Protein AF-S7UZG2-F1 (afdb_monomer_lite)

Secondary structure (DSSP, 8-state):
-B-TTS-B-----PPEEEEE-SS-EEEEEEPPTT----TT--PEETTTTTSS-TTSPP-EEEEEEEGGGSHHHHHHHHHHHHTTSTTTEETTEEEETTSPBT-EEESS-BPEEE-TTS-EEE---GGGBTTHHHHHHSSTTSHHHHTSHHHHHHHHHTT--TTS-HHHHH--TT--EEEE---HHHHHHHHIIIIIS-SSPPPPP-STT------HHHHHHHH---S-EEEE-HHHHHHHHHHHHTTSS-TT----HHHHHHHHHHHHT-EEEEETTEEEEEPGGG--EEE--TTTTTHHHHHHHHHHHHHHHHHSSS--S-EEE-SEEE-TTSSEEEESSHHHHHHHHHHTSHHHHIIIIIIITGGGG-

Organism: Toxoplasma gondii (strain ATCC 50853 / GT1) (NCBI:txid507601)

Foldseek 3Di:
DQDPVRDDADDDLDFWEWEAAQQKIKTKGFFAPPADFDPQFAWQWCCVVLLFPPVHHIGTMAIFIGRCRHPLNVLLLLLQVQCLDPVQPDQQEGEAQLFAAPDKDWSFQFQWWQDQQRHIYGDPPLVRRSNNVVLVCQACPNCLQVVDVVQQVLCVLSQQRNVDPSSVSRDRPSHTMYGYDLHLVVLLVSCCCNPAPDPRFHFGDPDSRHRGDRHNLSCQARGAHQRAYEYEYPLLVCLVVVLVVLPQADPPDWLDLVSLSRSLSQQSNWHWDNDNRGIWTQTPPRSDIDHDGSSCRSSSNSSSVSSSSSVSQVPHPHHHNTYYYDQFDQDPVRHGPDTDDCPVSVVCSQVNVPVNNCCPCPVCNPVVVD

Sequence (370 aa):
MIDEYGVKHCRNDLAGVVEVGGASAQIVFPLQEGTVLPSSVRAVNLQRERLLPERYPSADVVSVSFMQLGMASSAGLFLKELCSNDEFLQGGICSNPCLFKGFQQSCSAGEVEVRPDGSASVNEDVRKNRLKPLATYCSVHNPEISFKVTNEMQCRENSIDPTKPLAERMKIENCSIIEGTGNFDKCVSQVESILVAPKLPLPANIEAASSGFESVDQVFRFASSTAPMFITGREMLASIDTLKDHRLLRSDFSGDVEELAEAAREFCSSEVIIRTDGPVIQLPNARGEQKLNSLNFDLCKTMALTVSLLRHMAAGENQPSFIKWEKSIAGPDGKPLADLGWQVGVILHHVLFTEEWGRNAYEAGYSHNL

Radius of gyration: 22.58 Å; chains: 1; bounding box: 59×52×69 Å

InterPro domains:
  IPR000407 Nucleoside phosphatase GDA1/CD39 [PF01150] (5-353)
  IPR000407 Nucleoside phosphatase GDA1/CD39 [PTHR11782] (12-345)

pLDDT: mean 96.31, std 4.59, range [58.53, 98.88]

Structure (mmCIF, N/CA/C/O backbone):
data_AF-S7UZG2-F1
#
_entry.id   AF-S7UZG2-F1
#
loop_
_atom_site.group_PDB
_atom_site.id
_atom_site.type_symbol
_atom_site.label_atom_id
_atom_site.label_alt_id
_atom_site.label_comp_id
_atom_site.label_asym_id
_atom_site.label_entity_id
_atom_site.label_seq_id
_atom_site.pdbx_PDB_ins_code
_atom_site.Cartn_x
_atom_site.Cartn_y
_atom_site.Cartn_z
_atom_site.occupancy
_atom_site.B_iso_or_equiv
_atom_site.auth_seq_id
_atom_site.auth_comp_id
_atom_site.auth_asym_id
_atom_site.auth_atom_id
_atom_site.pdbx_PDB_model_num
ATOM 1 N N . MET A 1 1 ? 19.493 -16.672 -23.434 1.00 58.53 1 MET A N 1
ATOM 2 C CA . MET A 1 1 ? 18.798 -17.711 -24.223 1.00 58.53 1 MET A CA 1
ATOM 3 C C . MET A 1 1 ? 18.990 -17.417 -25.709 1.00 58.53 1 MET A C 1
ATOM 5 O O . MET A 1 1 ? 19.180 -16.251 -26.025 1.00 58.53 1 MET A O 1
ATOM 9 N N . ILE A 1 2 ? 19.031 -18.415 -26.596 1.00 63.78 2 ILE A N 1
ATOM 10 C CA . ILE A 1 2 ? 18.973 -18.193 -28.055 1.00 63.78 2 ILE A CA 1
ATOM 11 C C . ILE A 1 2 ? 17.527 -18.476 -28.465 1.00 63.78 2 ILE A C 1
ATOM 13 O O . ILE A 1 2 ? 17.023 -19.538 -28.108 1.00 63.78 2 ILE A O 1
ATOM 17 N N . ASP A 1 3 ? 16.856 -17.528 -29.117 1.00 70.50 3 ASP A N 1
ATOM 18 C CA . ASP A 1 3 ? 15.471 -17.713 -29.564 1.00 70.50 3 ASP A CA 1
ATOM 19 C C . ASP A 1 3 ? 15.364 -18.588 -30.826 1.00 70.50 3 ASP A C 1
ATOM 21 O O . ASP A 1 3 ? 16.362 -19.035 -31.399 1.00 70.50 3 ASP A O 1
ATOM 25 N N . GLU A 1 4 ? 14.130 -18.827 -31.273 1.00 69.56 4 GLU A N 1
ATOM 26 C CA . GLU A 1 4 ? 13.813 -19.588 -32.490 1.00 69.56 4 GLU A CA 1
ATOM 27 C C . GLU A 1 4 ? 14.392 -18.975 -33.784 1.00 69.56 4 GLU A C 1
ATOM 29 O O . GLU A 1 4 ? 14.489 -19.664 -34.799 1.00 69.56 4 GLU A O 1
ATOM 34 N N . TYR A 1 5 ? 14.841 -17.714 -33.739 1.00 80.62 5 TYR A N 1
ATOM 35 C CA . TYR A 1 5 ? 15.485 -16.993 -34.841 1.00 80.62 5 TYR A CA 1
ATOM 36 C C . TYR A 1 5 ? 17.018 -16.971 -34.730 1.00 80.62 5 TYR A C 1
ATOM 38 O O . TYR A 1 5 ? 17.691 -16.375 -35.574 1.00 80.62 5 TYR A O 1
ATOM 46 N N . GLY A 1 6 ? 17.597 -17.617 -33.713 1.00 77.25 6 GLY A N 1
ATOM 47 C CA . GLY A 1 6 ? 19.044 -17.654 -33.503 1.00 77.25 6 GLY A CA 1
ATOM 48 C C . GLY A 1 6 ? 19.619 -16.408 -32.817 1.00 77.25 6 GLY A C 1
ATOM 49 O O . GLY A 1 6 ? 20.842 -16.251 -32.779 1.00 77.25 6 GLY A O 1
ATOM 50 N N . VAL A 1 7 ? 18.782 -15.527 -32.257 1.00 81.62 7 VAL A N 1
ATOM 51 C CA . VAL A 1 7 ? 19.212 -14.302 -31.569 1.00 81.62 7 VAL A CA 1
ATOM 52 C C . VAL A 1 7 ? 19.413 -14.577 -30.083 1.00 81.62 7 VAL A C 1
ATOM 54 O O . VAL A 1 7 ? 18.542 -15.106 -29.392 1.00 81.62 7 VAL A O 1
ATOM 57 N N . LYS A 1 8 ? 20.590 -14.210 -29.562 1.00 83.50 8 LYS A N 1
ATOM 58 C CA . LYS A 1 8 ? 20.894 -14.344 -28.135 1.00 83.50 8 LYS A CA 1
ATOM 59 C C . LYS A 1 8 ? 20.274 -13.189 -27.349 1.00 83.50 8 LYS A C 1
ATOM 61 O O . LYS A 1 8 ? 20.788 -12.075 -27.377 1.00 83.50 8 LYS A O 1
ATOM 66 N N . HIS A 1 9 ? 19.245 -13.494 -26.568 1.00 81.56 9 HIS A N 1
ATOM 67 C CA . HIS A 1 9 ? 18.686 -12.589 -25.567 1.00 81.56 9 HIS A CA 1
ATOM 68 C C . HIS A 1 9 ? 19.425 -12.752 -24.239 1.00 81.56 9 HIS A C 1
ATOM 70 O O . HIS A 1 9 ? 19.522 -13.858 -23.690 1.00 81.56 9 HIS A O 1
ATOM 76 N N . CYS A 1 10 ? 19.968 -11.645 -23.735 1.00 89.69 10 CYS A N 1
ATOM 77 C CA . CYS A 1 10 ? 20.619 -11.549 -22.430 1.00 89.69 10 CYS A CA 1
ATOM 78 C C . CYS A 1 10 ? 19.742 -10.690 -21.510 1.00 89.69 10 CYS A C 1
ATOM 80 O O . CYS A 1 10 ? 19.385 -9.573 -21.883 1.00 89.69 10 CYS A O 1
ATOM 82 N N . ARG A 1 11 ? 19.424 -11.195 -20.315 1.00 91.06 11 ARG A N 1
ATOM 83 C CA . ARG A 1 11 ? 18.701 -10.481 -19.252 1.00 91.06 11 ARG A CA 1
ATOM 84 C C . ARG A 1 11 ? 19.458 -10.645 -17.933 1.00 91.06 11 ARG A C 1
ATOM 86 O O . ARG A 1 11 ? 20.223 -11.594 -17.786 1.00 91.06 11 ARG A O 1
ATOM 93 N N . ASN A 1 12 ? 19.266 -9.700 -17.019 1.00 93.81 12 ASN A N 1
ATOM 94 C CA . ASN A 1 12 ? 19.740 -9.823 -15.641 1.00 93.81 12 ASN A CA 1
ATOM 95 C C . ASN A 1 12 ? 18.699 -10.558 -14.792 1.00 93.81 12 ASN A C 1
ATOM 97 O O . ASN A 1 12 ? 17.500 -10.396 -15.025 1.00 93.81 12 ASN A O 1
ATOM 101 N N . ASP A 1 13 ? 19.158 -11.252 -13.753 1.00 95.94 13 ASP A N 1
ATOM 102 C CA . ASP A 1 13 ? 18.300 -11.827 -12.713 1.00 95.94 13 ASP A CA 1
ATOM 103 C C . ASP A 1 13 ? 17.865 -10.720 -11.740 1.00 95.94 13 ASP A C 1
ATOM 105 O O . ASP A 1 13 ? 18.433 -10.529 -10.663 1.00 95.94 13 ASP A O 1
ATOM 109 N N . LEU A 1 14 ? 16.900 -9.908 -12.174 1.00 98.25 14 LEU A N 1
ATOM 110 C CA . LEU A 1 14 ? 16.362 -8.799 -11.389 1.00 98.25 14 LEU A CA 1
ATOM 111 C C . LEU A 1 14 ? 15.364 -9.309 -10.342 1.00 98.25 14 LEU A C 1
ATOM 113 O O . LEU A 1 14 ? 14.539 -10.174 -10.625 1.00 98.25 14 LEU A O 1
ATOM 117 N N . ALA A 1 15 ? 15.405 -8.725 -9.146 1.00 98.50 15 ALA A N 1
ATOM 118 C CA . ALA A 1 15 ? 14.370 -8.918 -8.139 1.00 98.50 15 ALA A CA 1
ATOM 119 C C . ALA A 1 15 ? 13.229 -7.911 -8.332 1.00 98.50 15 ALA A C 1
ATOM 121 O O . ALA A 1 15 ? 13.448 -6.797 -8.815 1.00 98.50 15 ALA A O 1
ATOM 122 N N . GLY A 1 16 ? 12.022 -8.298 -7.935 1.00 98.62 16 GLY A N 1
ATOM 123 C CA . GLY A 1 16 ? 10.890 -7.395 -7.819 1.00 98.62 16 GLY A CA 1
ATOM 124 C C . GLY A 1 16 ? 10.808 -6.724 -6.450 1.00 98.62 16 GLY A C 1
ATOM 125 O O . GLY A 1 16 ? 11.397 -7.176 -5.465 1.00 98.62 16 GLY A O 1
ATOM 126 N N . VAL A 1 17 ? 10.050 -5.635 -6.393 1.00 98.75 17 VAL A N 1
ATOM 127 C CA . VAL A 1 17 ? 9.812 -4.838 -5.192 1.00 98.75 17 VAL A CA 1
ATOM 128 C C . VAL A 1 17 ? 8.322 -4.555 -5.023 1.00 98.75 17 VAL A C 1
ATOM 130 O O . VAL A 1 17 ? 7.618 -4.241 -5.985 1.00 98.75 17 VAL A O 1
ATOM 133 N N . VAL A 1 18 ? 7.853 -4.660 -3.782 1.00 98.75 18 VAL A N 1
ATOM 134 C CA . VAL A 1 18 ? 6.562 -4.155 -3.312 1.00 98.75 18 VAL A CA 1
ATOM 135 C C . VAL A 1 18 ? 6.854 -3.095 -2.260 1.00 98.75 18 VAL A C 1
ATOM 137 O O . VAL A 1 18 ? 7.231 -3.432 -1.141 1.00 98.75 18 VAL A O 1
ATOM 140 N N . GLU A 1 19 ? 6.692 -1.824 -2.607 1.00 98.69 19 GLU A N 1
ATOM 141 C CA . GLU A 1 19 ? 6.879 -0.709 -1.676 1.00 98.69 19 GLU A CA 1
ATOM 142 C C . GLU A 1 19 ? 5.516 -0.141 -1.294 1.00 98.69 19 GLU A C 1
ATOM 144 O O . GLU A 1 19 ? 4.796 0.365 -2.151 1.00 98.69 19 GLU A O 1
ATOM 149 N N . VAL A 1 20 ? 5.145 -0.209 -0.013 1.00 98.25 20 VAL A N 1
ATOM 150 C CA . VAL A 1 20 ? 3.916 0.436 0.474 1.00 98.25 20 VAL A CA 1
ATOM 151 C C . VAL A 1 20 ? 4.282 1.682 1.270 1.00 98.25 20 VAL A C 1
ATOM 153 O O . VAL A 1 20 ? 4.734 1.601 2.413 1.00 98.25 20 VAL A O 1
ATOM 156 N N . GLY A 1 21 ? 4.107 2.842 0.638 1.00 96.50 21 GLY A N 1
ATOM 157 C CA . GLY A 1 21 ? 4.388 4.148 1.221 1.00 96.50 21 GLY A CA 1
ATOM 158 C C . GLY A 1 21 ? 3.160 4.814 1.844 1.00 96.50 21 GLY A C 1
ATOM 159 O O . GLY A 1 21 ? 2.073 4.247 1.948 1.00 96.50 21 GLY A O 1
ATOM 160 N N . GLY A 1 22 ? 3.318 6.080 2.241 1.00 94.31 22 GLY A N 1
ATOM 161 C CA . GLY A 1 22 ? 2.233 6.856 2.851 1.00 94.31 22 GLY A CA 1
ATOM 162 C C . GLY A 1 22 ? 1.075 7.165 1.893 1.00 94.31 22 GLY A C 1
ATOM 163 O O . GLY A 1 22 ? -0.087 7.077 2.284 1.00 94.31 22 GLY A O 1
ATOM 164 N N . ALA A 1 23 ? 1.385 7.517 0.642 1.00 94.25 23 ALA A N 1
ATOM 165 C CA . ALA A 1 23 ? 0.402 8.002 -0.332 1.00 94.25 23 ALA A CA 1
ATOM 166 C C . ALA A 1 23 ? -0.068 6.938 -1.336 1.00 94.25 23 ALA A C 1
ATOM 168 O O . ALA A 1 23 ? -1.201 7.010 -1.804 1.00 94.25 23 ALA A O 1
ATOM 169 N N . SER A 1 24 ? 0.780 5.963 -1.659 1.00 97.19 24 SER A N 1
ATOM 170 C CA . SER A 1 24 ? 0.502 4.897 -2.624 1.00 97.19 24 SER A CA 1
ATOM 171 C C . SER A 1 24 ? 1.327 3.645 -2.319 1.00 97.19 24 SER A C 1
ATOM 173 O O . SER A 1 24 ? 2.234 3.685 -1.484 1.00 97.19 24 SER A O 1
ATOM 175 N N . ALA A 1 25 ? 0.992 2.544 -2.991 1.00 98.38 25 ALA A N 1
ATOM 176 C CA . ALA A 1 25 ? 1.818 1.344 -3.060 1.00 98.38 25 ALA A CA 1
ATOM 177 C C . ALA A 1 25 ? 2.322 1.125 -4.489 1.00 98.38 25 ALA A C 1
ATOM 179 O O . ALA A 1 25 ? 1.572 1.341 -5.444 1.00 98.38 25 ALA A O 1
ATOM 180 N N . GLN A 1 26 ? 3.563 0.678 -4.637 1.00 98.56 26 GLN A N 1
ATOM 181 C CA . GLN A 1 26 ? 4.211 0.355 -5.900 1.00 98.56 26 GLN A CA 1
ATOM 182 C C . GLN A 1 26 ? 4.523 -1.135 -5.942 1.00 98.56 26 GLN A C 1
ATOM 184 O O . GLN A 1 26 ? 5.019 -1.696 -4.967 1.00 98.56 26 GLN A O 1
ATOM 189 N N . ILE A 1 27 ? 4.267 -1.765 -7.086 1.00 98.69 27 ILE A N 1
ATOM 190 C CA . ILE A 1 27 ? 4.677 -3.144 -7.357 1.00 98.69 27 ILE A CA 1
ATOM 191 C C . ILE A 1 27 ? 5.410 -3.130 -8.694 1.00 98.69 27 ILE A C 1
ATOM 193 O O . ILE A 1 27 ? 4.821 -2.790 -9.724 1.00 98.69 27 ILE A O 1
ATOM 197 N N . VAL A 1 28 ? 6.703 -3.451 -8.665 1.00 98.81 28 VAL A N 1
ATOM 198 C CA . VAL A 1 28 ? 7.556 -3.468 -9.857 1.00 98.81 28 VAL A CA 1
ATOM 199 C C . VAL A 1 28 ? 8.373 -4.747 -9.879 1.00 98.81 28 VAL A C 1
ATOM 201 O O . VAL A 1 28 ? 9.133 -5.002 -8.951 1.00 98.81 28 VAL A O 1
ATOM 204 N N . PHE A 1 29 ? 8.245 -5.554 -10.926 1.00 98.75 29 PHE A N 1
ATOM 205 C CA . PHE A 1 29 ? 8.990 -6.809 -11.063 1.00 98.75 29 PHE A CA 1
ATOM 206 C C . PHE A 1 29 ? 9.212 -7.157 -12.542 1.00 98.75 29 PHE A C 1
ATOM 208 O O . PHE A 1 29 ? 8.454 -6.693 -13.401 1.00 98.75 29 PHE A O 1
ATOM 215 N N . PRO A 1 30 ? 10.259 -7.931 -12.884 1.00 98.56 30 PRO A N 1
ATOM 216 C CA . PRO A 1 30 ? 10.528 -8.288 -14.273 1.00 98.56 30 PRO A CA 1
ATOM 217 C C . PRO A 1 30 ? 9.417 -9.172 -14.844 1.00 98.56 30 PRO A C 1
ATOM 219 O O . PRO A 1 30 ? 8.934 -10.099 -14.185 1.00 98.56 30 PRO A O 1
ATOM 222 N N . LEU A 1 31 ? 9.036 -8.888 -16.091 1.00 98.19 31 LEU A N 1
ATOM 223 C CA . LEU A 1 31 ? 8.073 -9.696 -16.827 1.00 98.19 31 LEU A CA 1
ATOM 224 C C . LEU A 1 31 ? 8.591 -11.134 -16.948 1.00 98.19 31 LEU A C 1
ATOM 226 O O . LEU A 1 31 ? 9.739 -11.356 -17.341 1.00 98.19 31 LEU A O 1
ATOM 230 N N . GLN A 1 32 ? 7.728 -12.094 -16.633 1.00 97.50 32 GLN A N 1
ATOM 231 C CA . GLN A 1 32 ? 8.029 -13.512 -16.765 1.00 97.50 32 GLN A CA 1
ATOM 232 C C . GLN A 1 32 ? 8.321 -13.880 -18.229 1.00 97.50 32 GLN A C 1
ATOM 234 O O . GLN A 1 32 ? 7.665 -13.416 -19.165 1.00 97.50 32 GLN A O 1
ATOM 239 N N . GLU A 1 33 ? 9.340 -14.714 -18.439 1.00 92.19 33 GLU A N 1
ATOM 240 C CA . GLU A 1 33 ? 9.747 -15.130 -19.779 1.00 92.19 33 GLU A CA 1
ATOM 241 C C . GLU A 1 33 ? 8.638 -15.937 -20.470 1.00 92.19 33 GLU A C 1
ATOM 243 O O . GLU A 1 33 ? 8.048 -16.838 -19.877 1.00 92.19 33 GLU A O 1
ATOM 248 N N . GLY A 1 34 ? 8.346 -15.601 -21.730 1.00 90.44 34 GLY A N 1
ATOM 249 C CA . GLY A 1 34 ? 7.292 -16.249 -22.517 1.00 90.44 34 GLY A CA 1
ATOM 250 C C . GLY A 1 34 ? 5.862 -15.804 -22.186 1.00 90.44 34 GLY A C 1
ATOM 251 O O . GLY A 1 34 ? 4.930 -16.246 -22.857 1.00 90.44 34 GLY A O 1
ATOM 252 N N . THR A 1 35 ? 5.658 -14.915 -21.208 1.00 95.19 35 THR A N 1
ATOM 253 C CA . THR A 1 35 ? 4.320 -14.427 -20.851 1.00 95.19 35 THR A CA 1
ATOM 254 C C . THR A 1 35 ? 3.755 -13.487 -21.911 1.00 95.19 35 THR A C 1
ATOM 256 O O . THR A 1 35 ? 4.373 -12.491 -22.292 1.00 95.19 35 THR A O 1
ATOM 259 N N . VAL A 1 36 ? 2.524 -13.772 -22.338 1.00 95.94 36 VAL A N 1
ATOM 260 C CA . VAL A 1 36 ? 1.734 -12.901 -23.211 1.00 95.94 36 VAL A CA 1
ATOM 261 C C . VAL A 1 36 ? 0.746 -12.121 -22.354 1.00 95.94 36 VAL A C 1
ATOM 263 O O . VAL A 1 36 ? -0.195 -12.685 -21.801 1.00 95.94 36 VAL A O 1
ATOM 266 N N . LEU A 1 37 ? 0.965 -10.814 -22.243 1.00 97.44 37 LEU A N 1
ATOM 267 C CA . LEU A 1 37 ? 0.093 -9.929 -21.478 1.00 97.44 37 LEU A CA 1
ATOM 268 C C . LEU A 1 37 ? -1.244 -9.672 -22.203 1.00 97.44 37 LEU A C 1
ATOM 270 O O . LEU A 1 37 ? -1.274 -9.632 -23.438 1.00 97.44 37 LEU A O 1
ATOM 274 N N . PRO A 1 38 ? -2.343 -9.424 -21.463 1.00 97.25 38 PRO A N 1
ATOM 275 C CA . PRO A 1 38 ? -3.575 -8.902 -22.046 1.00 97.25 38 PRO A CA 1
ATOM 276 C C . PRO A 1 38 ? -3.324 -7.609 -22.831 1.00 97.25 38 PRO A C 1
ATOM 278 O O . PRO A 1 38 ? -2.534 -6.767 -22.417 1.00 97.25 38 PRO A O 1
ATOM 281 N N . SER A 1 39 ? -4.052 -7.394 -23.929 1.00 95.44 39 SER A N 1
ATOM 282 C CA . SER A 1 39 ? -3.832 -6.240 -24.819 1.00 95.44 39 SER A CA 1
ATOM 283 C C . SER A 1 39 ? -4.100 -4.872 -24.179 1.00 95.44 39 SER A C 1
ATOM 285 O O . SER A 1 39 ? -3.716 -3.849 -24.740 1.00 95.44 39 SER A O 1
ATOM 287 N N . SER A 1 40 ? -4.811 -4.835 -23.050 1.00 93.75 40 SER A N 1
ATOM 288 C CA . SER A 1 40 ? -5.114 -3.615 -22.296 1.00 93.75 40 SER A CA 1
ATOM 289 C C . SER A 1 40 ? -3.991 -3.182 -21.351 1.00 93.75 40 SER A C 1
ATOM 291 O O . SER A 1 40 ? -4.050 -2.070 -20.832 1.00 93.75 40 SER A O 1
ATOM 293 N N . VAL A 1 41 ? -2.989 -4.036 -21.125 1.00 96.81 41 VAL A N 1
ATOM 294 C CA . VAL A 1 41 ? -1.822 -3.749 -20.285 1.00 96.81 41 VAL A CA 1
ATOM 295 C C . VAL A 1 41 ? -0.540 -3.923 -21.095 1.00 96.81 41 VAL A C 1
ATOM 297 O O . VAL A 1 41 ? -0.531 -4.529 -22.166 1.00 96.81 41 VAL A O 1
ATOM 300 N N . ARG A 1 42 ? 0.567 -3.367 -20.606 1.00 97.19 42 ARG A N 1
ATOM 301 C CA . ARG A 1 42 ? 1.862 -3.455 -21.295 1.00 97.19 4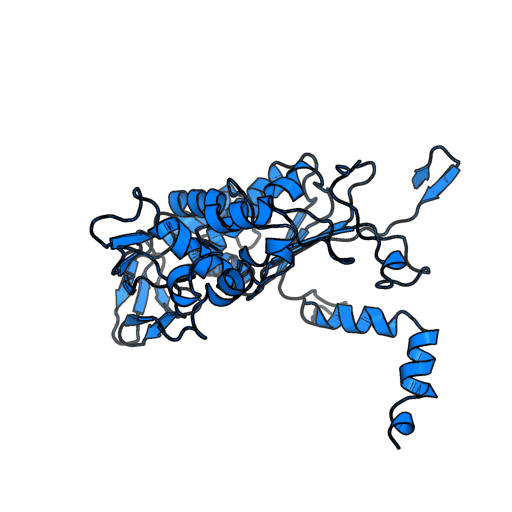2 ARG A CA 1
ATOM 302 C C . ARG A 1 42 ? 3.013 -3.606 -20.321 1.00 97.19 42 ARG A C 1
ATOM 304 O O . ARG A 1 42 ? 2.949 -3.102 -19.207 1.00 97.19 42 ARG A O 1
ATOM 311 N N . ALA A 1 43 ? 4.101 -4.204 -20.790 1.00 97.75 43 ALA A N 1
ATOM 312 C CA . ALA A 1 43 ? 5.374 -4.118 -20.097 1.00 97.75 43 ALA A CA 1
ATOM 313 C C . ALA A 1 43 ? 6.016 -2.741 -20.317 1.00 97.75 43 ALA A C 1
ATOM 315 O O . ALA A 1 43 ? 6.018 -2.179 -21.425 1.00 97.75 43 ALA A O 1
ATOM 316 N N . VAL A 1 44 ? 6.593 -2.207 -19.249 1.00 98.25 44 VAL A N 1
ATOM 317 C CA . VAL A 1 44 ? 7.406 -0.995 -19.285 1.00 98.25 44 VAL A CA 1
ATOM 318 C C . VAL A 1 44 ? 8.844 -1.423 -19.551 1.00 98.25 44 VAL A C 1
ATOM 320 O O . VAL A 1 44 ? 9.408 -2.207 -18.795 1.00 98.25 44 VAL A O 1
ATOM 323 N N . ASN A 1 45 ? 9.433 -0.942 -20.644 1.00 98.31 45 ASN A N 1
ATOM 324 C CA . ASN A 1 45 ? 10.819 -1.247 -20.983 1.00 98.31 45 ASN A CA 1
ATOM 325 C C . ASN A 1 45 ? 11.719 -0.111 -20.486 1.00 98.31 45 ASN A C 1
ATOM 327 O O . ASN A 1 45 ? 11.568 1.027 -20.932 1.00 98.31 45 ASN A O 1
ATOM 331 N N . LEU A 1 46 ? 12.644 -0.408 -19.572 1.00 98.12 46 LEU A N 1
ATOM 332 C CA . LEU A 1 46 ? 13.434 0.627 -18.895 1.00 98.12 46 LEU A CA 1
ATOM 333 C C . LEU A 1 46 ? 14.374 1.385 -19.845 1.00 98.12 46 LEU A C 1
ATOM 335 O O . LEU A 1 46 ? 14.648 2.558 -19.602 1.00 98.12 46 LEU A O 1
ATOM 339 N N . GLN A 1 47 ? 14.842 0.763 -20.928 1.00 97.94 47 GLN A N 1
ATOM 340 C CA . GLN A 1 47 ? 15.645 1.427 -21.958 1.00 97.94 47 GLN A CA 1
ATOM 341 C C . GLN A 1 47 ? 14.801 2.398 -22.788 1.00 97.94 47 GLN A C 1
ATOM 343 O O . GLN A 1 47 ? 15.157 3.568 -22.938 1.00 97.94 47 GLN A O 1
ATOM 348 N N . ARG A 1 48 ? 13.634 1.942 -23.258 1.00 97.69 48 ARG A N 1
ATOM 349 C CA . ARG A 1 48 ? 12.696 2.753 -24.047 1.00 97.69 48 ARG A CA 1
ATOM 350 C C . ARG A 1 48 ? 12.212 3.982 -23.285 1.00 97.69 48 ARG A C 1
ATOM 352 O O . ARG A 1 48 ? 12.138 5.059 -23.867 1.00 97.69 48 ARG A O 1
ATOM 359 N N . GLU A 1 49 ? 11.927 3.834 -21.993 1.00 97.38 49 GLU A N 1
ATOM 360 C CA . GLU A 1 49 ? 11.535 4.955 -21.128 1.00 97.38 49 GLU A CA 1
ATOM 361 C C . GLU A 1 49 ? 12.743 5.771 -20.612 1.00 97.38 49 GLU A C 1
ATOM 363 O O . GLU A 1 49 ? 12.585 6.642 -19.760 1.00 97.38 49 GLU A O 1
ATOM 368 N N . ARG A 1 50 ? 13.959 5.504 -21.120 1.00 97.50 50 ARG A N 1
ATOM 369 C CA . ARG A 1 50 ? 15.229 6.164 -20.763 1.00 97.50 50 ARG A CA 1
ATOM 370 C C . ARG A 1 50 ? 15.610 6.093 -19.281 1.00 97.50 50 ARG A C 1
ATOM 372 O O . ARG A 1 50 ? 16.401 6.902 -18.821 1.00 97.50 50 ARG A O 1
ATOM 379 N N . LEU A 1 51 ? 15.133 5.090 -18.549 1.00 97.50 51 LEU A N 1
ATOM 380 C CA . LEU A 1 51 ? 15.495 4.844 -17.148 1.00 97.50 51 LEU A CA 1
ATOM 381 C C . LEU A 1 51 ? 16.827 4.092 -17.005 1.00 97.50 51 LEU A C 1
ATOM 383 O O . LEU A 1 51 ? 17.558 4.307 -16.038 1.00 97.50 51 LEU A O 1
ATOM 387 N N . LEU A 1 52 ? 17.164 3.237 -17.976 1.00 98.00 52 LEU A N 1
ATOM 388 C CA . LEU A 1 52 ? 18.450 2.541 -18.071 1.00 98.00 52 LEU A CA 1
ATOM 389 C C . LEU A 1 52 ? 19.078 2.741 -19.459 1.00 98.00 52 LEU A C 1
ATOM 391 O O . LEU A 1 52 ? 18.359 2.758 -20.453 1.00 98.00 52 LEU A O 1
ATOM 395 N N . PRO A 1 53 ? 20.411 2.869 -19.572 1.00 97.12 53 PRO A N 1
ATOM 396 C CA . PRO A 1 53 ? 21.063 3.011 -20.870 1.00 97.12 53 PRO A CA 1
ATOM 397 C C . PRO A 1 53 ? 21.208 1.663 -21.596 1.00 97.12 53 PRO A C 1
ATOM 399 O O . PRO A 1 53 ? 21.368 0.621 -20.963 1.00 97.12 53 PRO A O 1
ATOM 402 N N . GLU A 1 54 ? 21.283 1.705 -22.930 1.00 96.50 54 GLU A N 1
ATOM 403 C CA . GLU A 1 54 ? 21.331 0.538 -23.842 1.00 96.50 54 GLU A CA 1
ATOM 404 C C . GLU A 1 54 ? 22.460 -0.471 -23.573 1.00 96.50 54 GLU A C 1
ATOM 406 O O . GLU A 1 54 ? 22.389 -1.627 -23.977 1.00 96.50 54 GLU A O 1
ATOM 411 N N . ARG A 1 55 ? 23.527 -0.059 -22.878 1.00 96.38 55 ARG A N 1
ATOM 412 C CA . ARG A 1 55 ? 24.615 -0.976 -22.496 1.00 96.38 55 ARG A CA 1
ATOM 413 C C . ARG A 1 55 ? 24.203 -1.995 -21.425 1.00 96.38 55 ARG A C 1
ATOM 415 O O . ARG A 1 55 ? 24.925 -2.966 -21.216 1.00 96.38 55 ARG A O 1
ATOM 422 N N . TYR A 1 56 ? 23.106 -1.749 -20.706 1.00 97.00 56 TYR A N 1
ATOM 423 C CA . TYR A 1 56 ? 22.541 -2.703 -19.754 1.00 97.00 56 TYR A CA 1
ATOM 424 C C . TYR A 1 56 ? 21.587 -3.662 -20.476 1.00 97.00 56 TYR A C 1
ATOM 426 O O . TYR A 1 56 ? 20.864 -3.221 -21.371 1.00 97.00 56 TYR A O 1
ATOM 434 N N . PRO A 1 57 ? 21.525 -4.945 -20.067 1.00 97.25 57 PRO A N 1
ATOM 435 C CA . PRO A 1 57 ? 20.550 -5.901 -20.589 1.00 97.25 57 PRO A CA 1
ATOM 436 C C . PRO A 1 57 ? 19.111 -5.371 -20.545 1.00 97.25 57 PRO A C 1
ATOM 438 O O . PRO A 1 57 ? 18.737 -4.679 -19.594 1.00 97.25 57 PRO A O 1
ATOM 441 N N . SER A 1 58 ? 18.304 -5.721 -21.553 1.00 96.88 58 SER A N 1
ATOM 442 C CA . SER A 1 58 ? 16.911 -5.263 -21.655 1.00 96.88 58 SER A CA 1
ATOM 443 C C . SER A 1 58 ? 16.104 -5.642 -20.413 1.00 96.88 58 SER A C 1
ATOM 445 O O . SER A 1 58 ? 16.097 -6.807 -19.994 1.00 96.88 58 SER A O 1
ATOM 447 N N . ALA A 1 59 ? 15.407 -4.660 -19.843 1.00 97.81 59 ALA A N 1
ATOM 448 C CA . ALA A 1 59 ? 14.581 -4.831 -18.658 1.00 97.81 59 ALA A CA 1
ATOM 449 C C . ALA A 1 59 ? 13.131 -4.459 -18.981 1.00 97.81 59 ALA A C 1
ATOM 451 O O . ALA A 1 59 ? 12.768 -3.284 -19.014 1.00 97.81 59 ALA A O 1
ATOM 452 N N . ASP A 1 60 ? 12.313 -5.484 -19.215 1.00 98.25 60 ASP A N 1
ATOM 453 C CA . ASP A 1 60 ? 10.865 -5.359 -19.353 1.00 98.25 60 ASP A CA 1
ATOM 454 C C . ASP A 1 60 ? 10.234 -5.680 -18.002 1.00 98.25 60 ASP A C 1
ATOM 456 O O . ASP A 1 60 ? 10.453 -6.765 -17.458 1.00 98.25 60 ASP A O 1
ATOM 460 N N . VAL A 1 61 ? 9.479 -4.737 -17.447 1.00 98.56 61 VAL A N 1
ATOM 461 C CA . VAL A 1 61 ? 8.895 -4.861 -16.110 1.00 98.56 61 VAL A CA 1
ATOM 462 C C . VAL A 1 61 ? 7.386 -4.668 -16.142 1.00 98.56 61 VAL A C 1
ATOM 464 O O . VAL A 1 61 ? 6.851 -3.887 -16.935 1.00 98.56 61 VAL A O 1
ATOM 467 N N . VAL A 1 62 ? 6.706 -5.360 -15.236 1.00 98.69 62 VAL A N 1
ATOM 468 C CA . VAL A 1 62 ? 5.392 -4.945 -14.754 1.00 98.69 62 VAL A CA 1
ATOM 469 C C . VAL A 1 62 ? 5.637 -3.845 -13.731 1.00 98.69 62 VAL A C 1
ATOM 471 O O . VAL A 1 62 ? 6.475 -4.003 -12.850 1.00 98.69 62 VAL A O 1
ATOM 474 N N . SER A 1 63 ? 4.946 -2.722 -13.876 1.00 98.62 63 SER A N 1
ATOM 475 C CA . SER A 1 63 ? 5.079 -1.530 -13.038 1.00 98.62 63 SER A CA 1
ATOM 476 C C . SER A 1 63 ? 3.702 -0.938 -12.788 1.00 98.62 63 SER A C 1
ATOM 478 O O . SER A 1 63 ? 3.012 -0.536 -13.730 1.00 98.62 63 SER A O 1
ATOM 480 N N . VAL A 1 64 ? 3.285 -0.912 -11.526 1.00 98.38 64 VAL A N 1
ATOM 481 C CA . VAL A 1 64 ? 1.980 -0.390 -11.110 1.00 98.38 64 VAL A CA 1
ATOM 482 C C . VAL A 1 64 ? 2.126 0.479 -9.868 1.00 98.38 64 VAL A C 1
ATOM 484 O O . VAL A 1 64 ? 2.977 0.224 -9.015 1.00 98.38 64 VAL A O 1
ATOM 487 N N . SER A 1 65 ? 1.272 1.498 -9.754 1.00 98.31 65 SER A N 1
ATOM 488 C CA . SER A 1 65 ? 1.147 2.305 -8.543 1.00 98.31 65 SER A CA 1
ATOM 489 C C . SER A 1 65 ? -0.321 2.516 -8.187 1.00 98.31 65 SER A C 1
ATOM 491 O O . SER A 1 65 ? -1.092 3.056 -8.978 1.00 98.31 65 SER A O 1
ATOM 493 N N . PHE A 1 66 ? -0.694 2.095 -6.982 1.00 97.94 66 PHE A N 1
ATOM 494 C CA . PHE A 1 66 ? -2.058 2.142 -6.469 1.00 97.94 66 PHE A CA 1
ATOM 495 C C . PHE A 1 66 ? -2.147 3.159 -5.333 1.00 97.94 66 PHE A C 1
ATOM 497 O O . PHE A 1 66 ? -1.668 2.917 -4.221 1.00 97.94 66 PHE A O 1
ATOM 504 N N . MET A 1 67 ? -2.765 4.314 -5.597 1.00 96.62 67 MET A N 1
ATOM 505 C CA . MET A 1 67 ? -2.949 5.358 -4.581 1.00 96.62 67 MET A CA 1
ATOM 506 C C . MET A 1 67 ? -3.797 4.860 -3.406 1.00 96.62 67 MET A C 1
ATOM 508 O O . MET A 1 67 ? -3.519 5.194 -2.260 1.00 96.62 67 MET A O 1
ATOM 512 N N . GLN A 1 68 ? -4.788 4.008 -3.663 1.00 95.62 68 GLN A N 1
ATOM 513 C CA . GLN A 1 68 ? -5.680 3.461 -2.643 1.00 95.62 68 GLN A CA 1
ATOM 514 C C . GLN A 1 68 ? -5.013 2.501 -1.657 1.00 95.62 68 GLN A C 1
ATOM 516 O O . GLN A 1 68 ? -5.590 2.231 -0.610 1.00 95.62 68 GLN A O 1
ATOM 521 N N . LEU A 1 69 ? -3.811 2.003 -1.960 1.00 98.06 69 LEU A N 1
ATOM 522 C CA . LEU A 1 69 ? -3.077 1.077 -1.093 1.00 98.06 69 LEU A CA 1
ATOM 523 C C . LEU A 1 69 ? -2.027 1.764 -0.209 1.00 98.06 69 LEU A C 1
ATOM 525 O O . LEU A 1 69 ? -1.484 1.122 0.685 1.00 98.06 69 LEU A O 1
ATOM 529 N N . GLY A 1 70 ? -1.765 3.061 -0.404 1.00 97.25 70 GLY A N 1
ATOM 530 C CA . GLY A 1 70 ? -0.896 3.821 0.499 1.00 97.25 70 GLY A CA 1
ATOM 531 C C . GLY A 1 70 ? -1.459 3.879 1.920 1.00 97.25 70 GLY A C 1
ATOM 532 O O . GLY A 1 70 ? -2.675 3.827 2.109 1.00 97.25 70 GLY A O 1
ATOM 533 N N . MET A 1 71 ? -0.607 4.010 2.936 1.00 97.38 71 MET A N 1
ATOM 534 C CA . MET A 1 71 ? -1.026 3.932 4.345 1.00 97.38 71 MET A CA 1
ATOM 535 C C . MET A 1 71 ? -2.140 4.927 4.702 1.00 97.38 71 MET A C 1
ATOM 537 O O . MET A 1 71 ? -3.131 4.535 5.318 1.00 97.38 71 MET A O 1
ATOM 541 N N . ALA A 1 72 ? -2.040 6.183 4.253 1.00 96.31 72 ALA A N 1
ATOM 542 C CA . ALA A 1 72 ? -3.061 7.196 4.513 1.00 96.31 72 ALA A CA 1
ATOM 543 C C . ALA A 1 72 ? -4.344 6.937 3.705 1.00 96.31 72 ALA A C 1
ATOM 545 O O . ALA A 1 72 ? -5.423 6.801 4.282 1.00 96.31 72 ALA A O 1
ATOM 546 N N . SER A 1 73 ? -4.224 6.829 2.379 1.00 97.00 73 SER A N 1
ATOM 547 C CA . SER A 1 73 ? -5.363 6.648 1.469 1.00 97.00 73 SER A CA 1
ATOM 548 C C . SER A 1 73 ? -6.145 5.365 1.762 1.00 97.00 73 SER A C 1
ATOM 550 O O . SER A 1 73 ? -7.374 5.402 1.798 1.00 97.00 73 SER A O 1
ATOM 552 N N . SER A 1 74 ? -5.448 4.255 2.034 1.00 98.25 74 SER A N 1
ATOM 553 C CA . SER A 1 74 ? -6.074 2.974 2.382 1.00 98.25 74 SER A CA 1
ATOM 554 C C . SER A 1 74 ? -6.838 3.057 3.693 1.00 98.25 74 SER A C 1
ATOM 556 O O . SER A 1 74 ? -7.941 2.535 3.776 1.00 98.25 74 SER A O 1
ATOM 558 N N . ALA A 1 75 ? -6.303 3.740 4.711 1.00 98.50 75 ALA A N 1
ATOM 559 C CA . ALA A 1 75 ? -7.007 3.910 5.975 1.00 98.50 75 ALA A CA 1
ATOM 560 C C . ALA A 1 75 ? -8.277 4.761 5.807 1.00 98.50 75 ALA A C 1
ATOM 562 O O . ALA A 1 75 ? -9.318 4.426 6.365 1.00 98.50 75 ALA A O 1
ATOM 563 N N . GLY A 1 76 ? -8.218 5.826 4.999 1.00 98.50 76 GLY A N 1
ATOM 564 C CA . GLY A 1 76 ? -9.395 6.631 4.674 1.00 98.50 76 GLY A CA 1
ATOM 565 C C . GLY A 1 76 ? -10.463 5.839 3.914 1.00 98.50 76 GLY A C 1
ATOM 566 O O . GLY A 1 76 ? -11.622 5.827 4.329 1.00 98.50 76 GLY A O 1
ATOM 567 N N . LEU A 1 77 ? -10.073 5.170 2.822 1.00 98.75 77 LEU A N 1
ATOM 568 C CA . LEU A 1 77 ? -10.987 4.394 1.977 1.00 98.75 77 LEU A CA 1
ATOM 569 C C . LEU A 1 77 ? -11.601 3.217 2.737 1.00 98.75 77 LEU A C 1
ATOM 571 O O . LEU A 1 77 ? -12.808 3.009 2.666 1.00 98.75 77 LEU A O 1
ATOM 575 N N . PHE A 1 78 ? -10.792 2.512 3.528 1.00 98.88 78 PHE A N 1
ATOM 576 C CA . PHE A 1 78 ? -11.251 1.403 4.356 1.00 98.88 78 PHE A CA 1
ATOM 577 C C . PHE A 1 78 ? -12.350 1.831 5.330 1.00 98.88 78 PHE A C 1
ATOM 579 O O . PHE A 1 78 ? -13.385 1.180 5.396 1.00 98.88 78 PHE A O 1
ATOM 586 N N . LEU A 1 79 ? -12.169 2.949 6.047 1.00 98.75 79 LEU A N 1
ATOM 587 C CA . LEU A 1 79 ? -13.204 3.462 6.952 1.00 98.75 79 LEU A CA 1
ATOM 588 C C . LEU A 1 79 ? -14.471 3.882 6.201 1.00 98.75 79 LEU A C 1
ATOM 590 O O . LEU A 1 79 ? -15.571 3.629 6.683 1.00 98.75 79 LEU A O 1
ATOM 594 N N . LYS A 1 80 ? -14.325 4.512 5.031 1.00 98.69 80 LYS A N 1
ATOM 595 C CA . LYS A 1 80 ? -15.461 4.966 4.225 1.00 98.69 80 LYS A CA 1
ATOM 596 C C . LYS A 1 80 ? -16.341 3.806 3.768 1.00 98.69 80 LYS A C 1
ATOM 598 O O . LYS A 1 80 ? -17.556 3.889 3.914 1.00 98.69 80 LYS A O 1
ATOM 603 N N . GLU A 1 81 ? -15.726 2.760 3.231 1.00 98.62 81 GLU A N 1
ATOM 604 C CA . GLU A 1 81 ? -16.407 1.568 2.723 1.00 98.62 81 GLU A CA 1
ATOM 605 C C . GLU A 1 81 ? -16.968 0.714 3.863 1.00 98.62 81 GLU A C 1
ATOM 607 O O . GLU A 1 81 ? -18.167 0.439 3.906 1.00 98.62 81 GLU A O 1
ATOM 612 N N . LEU A 1 82 ? -16.130 0.377 4.849 1.00 98.75 82 LEU A N 1
ATOM 613 C CA . LEU A 1 82 ? -16.525 -0.474 5.969 1.00 98.75 82 LEU A CA 1
ATOM 614 C C . LEU A 1 82 ? -17.693 0.131 6.753 1.00 98.75 82 LEU A C 1
ATOM 616 O O . LEU A 1 82 ? -18.679 -0.547 7.024 1.00 98.75 82 LEU A O 1
ATOM 620 N N . CYS A 1 83 ? -17.601 1.417 7.097 1.00 98.56 83 CYS A N 1
ATOM 621 C CA . CYS A 1 83 ? -18.626 2.094 7.886 1.00 98.56 83 CYS A CA 1
ATOM 622 C C . CYS A 1 83 ? -19.824 2.567 7.053 1.00 98.56 83 CYS A C 1
ATOM 624 O O . CYS A 1 83 ? -20.672 3.271 7.588 1.00 98.56 83 CYS A O 1
ATOM 626 N N . SER A 1 84 ? -19.903 2.198 5.771 1.00 97.38 84 SER A N 1
ATOM 627 C CA . SER A 1 84 ? -21.115 2.340 4.950 1.00 97.38 84 SER A CA 1
ATOM 628 C C . SER A 1 84 ? -21.818 0.995 4.715 1.00 97.38 84 SER A C 1
ATOM 630 O O . SER A 1 84 ? -22.843 0.957 4.038 1.00 97.38 84 SER A O 1
ATOM 632 N N . ASN A 1 85 ? -21.283 -0.103 5.261 1.00 97.69 85 ASN A N 1
ATOM 633 C CA . ASN A 1 85 ? -21.849 -1.444 5.164 1.00 97.69 85 ASN A CA 1
ATOM 634 C C . ASN A 1 85 ? -22.672 -1.779 6.421 1.00 97.69 85 ASN A C 1
ATOM 636 O O . ASN A 1 85 ? -22.156 -1.727 7.539 1.00 97.69 85 ASN A O 1
ATOM 640 N N . ASP A 1 86 ? -23.932 -2.178 6.226 1.00 97.25 86 ASP A N 1
ATOM 641 C CA . ASP A 1 86 ? -24.892 -2.514 7.290 1.00 97.25 86 ASP A CA 1
ATOM 642 C C . ASP A 1 86 ? -24.423 -3.655 8.217 1.00 97.25 86 ASP A C 1
ATOM 644 O O . ASP A 1 86 ? -24.854 -3.735 9.369 1.00 97.25 86 ASP A O 1
ATOM 648 N N . GLU A 1 87 ? -23.528 -4.540 7.753 1.00 98.12 87 GLU A N 1
ATOM 649 C CA . GLU A 1 87 ? -22.921 -5.571 8.611 1.00 98.12 87 GLU A CA 1
ATOM 650 C C . GLU A 1 87 ? -22.128 -4.940 9.766 1.00 98.12 87 GLU A C 1
ATOM 652 O O . GLU A 1 87 ? -22.155 -5.454 10.886 1.00 98.12 87 GLU A O 1
ATOM 657 N N . PHE A 1 88 ? -21.451 -3.819 9.501 1.00 98.56 88 PHE A N 1
ATOM 658 C CA . PHE A 1 88 ? -20.526 -3.182 10.437 1.00 98.56 88 PHE A CA 1
ATOM 659 C C . PHE A 1 88 ? -21.071 -1.886 11.039 1.00 98.56 88 PHE A C 1
ATOM 661 O O . PHE A 1 88 ? -20.639 -1.524 12.130 1.00 98.56 88 PHE A O 1
ATOM 668 N N . LEU A 1 89 ? -22.002 -1.190 10.376 1.00 98.44 89 LEU A N 1
ATOM 669 C CA . LEU A 1 89 ? -22.630 0.029 10.888 1.00 98.44 89 LEU A CA 1
ATOM 670 C C . LEU A 1 89 ? -24.017 -0.269 11.472 1.00 98.44 89 LEU A C 1
ATOM 672 O O . LEU A 1 89 ? -24.978 -0.498 10.742 1.00 98.44 89 LEU A O 1
ATOM 676 N N . GLN A 1 90 ? -24.149 -0.175 12.797 1.00 97.75 90 GLN A N 1
ATOM 677 C CA . GLN A 1 90 ? -25.428 -0.360 13.490 1.00 97.75 90 GLN A CA 1
ATOM 678 C C . GLN A 1 90 ? -25.645 0.746 14.525 1.00 97.75 90 GLN A C 1
ATOM 680 O O . GLN A 1 90 ? -24.803 0.993 15.384 1.00 97.75 90 GLN A O 1
ATOM 685 N N . GLY A 1 91 ? -26.782 1.446 14.443 1.00 96.25 91 GLY A N 1
ATOM 686 C CA . GLY A 1 91 ? -27.159 2.463 15.434 1.00 96.25 91 GLY A CA 1
ATOM 687 C C . GLY A 1 91 ? -26.167 3.627 15.582 1.00 96.25 91 GLY A C 1
ATOM 688 O O . GLY A 1 91 ? -26.055 4.190 16.666 1.00 96.25 91 GLY A O 1
ATOM 689 N N . GLY A 1 92 ? -25.432 3.979 14.521 1.00 97.62 92 GLY A N 1
ATOM 690 C CA . GLY A 1 92 ? -24.402 5.024 14.562 1.00 97.62 92 GLY A CA 1
ATOM 691 C C . GLY A 1 92 ? -23.026 4.560 15.047 1.00 97.62 92 GLY A C 1
ATOM 692 O O . GLY A 1 92 ? -22.127 5.394 15.178 1.00 97.62 92 GLY A O 1
ATOM 693 N N . ILE A 1 93 ? -22.844 3.261 15.291 1.00 98.69 93 ILE A N 1
ATOM 694 C CA . ILE A 1 93 ? -21.583 2.653 15.721 1.00 98.69 93 ILE A CA 1
ATOM 695 C C . ILE A 1 93 ? -21.050 1.782 14.586 1.00 98.69 93 ILE A C 1
ATOM 697 O O . ILE A 1 93 ? -21.731 0.860 14.142 1.00 98.69 93 ILE A O 1
ATOM 701 N N . CYS A 1 94 ? -19.839 2.079 14.117 1.00 98.81 94 CYS A N 1
ATOM 702 C CA . CYS A 1 94 ? -19.123 1.252 13.153 1.00 98.81 94 CYS A CA 1
ATOM 703 C C . CYS A 1 94 ? -18.175 0.289 13.882 1.00 98.81 94 CYS A C 1
ATOM 705 O O . CYS A 1 94 ? -17.191 0.716 14.489 1.00 98.81 94 CYS A O 1
ATOM 707 N N . SER A 1 95 ? -18.450 -1.011 13.817 1.00 98.81 95 SER A N 1
ATOM 708 C CA . SER A 1 95 ? -17.624 -2.066 14.408 1.00 98.81 95 SER A CA 1
ATOM 709 C C . SER A 1 95 ? -16.458 -2.432 13.486 1.00 98.81 95 SER A C 1
ATOM 711 O O . SER A 1 95 ? -16.597 -3.236 12.568 1.00 98.81 95 SER A O 1
ATOM 713 N N . ASN A 1 96 ? -15.280 -1.857 13.728 1.00 98.88 96 ASN A N 1
ATOM 714 C CA . ASN A 1 96 ? -14.098 -2.063 12.899 1.00 98.88 96 ASN A CA 1
ATOM 715 C C . ASN A 1 96 ? -13.297 -3.315 13.322 1.00 98.88 96 ASN A C 1
ATOM 717 O O . ASN A 1 96 ? -12.764 -3.355 14.435 1.00 98.88 96 ASN A O 1
ATOM 721 N N . PRO A 1 97 ? -13.153 -4.338 12.456 1.00 98.81 97 PRO A N 1
ATOM 722 C CA . PRO A 1 97 ? -12.410 -5.558 12.776 1.00 98.81 97 PRO A CA 1
ATOM 723 C C . PRO A 1 97 ? -10.890 -5.385 12.807 1.00 98.81 97 PRO A C 1
ATOM 725 O O . PRO A 1 97 ? -10.202 -6.194 13.424 1.00 98.81 97 PRO A O 1
ATOM 728 N N . CYS A 1 98 ? -10.362 -4.338 12.175 1.00 98.81 98 CYS A N 1
ATOM 729 C CA . CYS A 1 98 ? -8.929 -4.064 12.097 1.00 98.81 98 CYS A CA 1
ATOM 730 C C . CYS A 1 98 ? -8.398 -3.186 13.241 1.00 98.81 98 CYS A C 1
ATOM 732 O O . CYS A 1 98 ? -7.196 -2.945 13.297 1.00 98.81 98 CYS A O 1
ATOM 734 N N . LEU A 1 99 ? -9.262 -2.682 14.126 1.00 98.81 99 LEU A N 1
ATOM 735 C CA . LEU A 1 99 ? -8.859 -1.937 15.322 1.00 98.81 99 LEU A CA 1
ATOM 736 C C . LEU A 1 99 ? -8.958 -2.842 16.555 1.00 98.81 99 LEU A C 1
ATOM 738 O O . LEU A 1 99 ? -9.847 -3.693 16.636 1.00 98.81 99 LEU A O 1
ATOM 742 N N . PHE A 1 100 ? -8.056 -2.644 17.517 1.00 98.81 100 PHE A N 1
ATOM 743 C CA . PHE A 1 100 ? -8.019 -3.416 18.762 1.00 98.81 100 PHE A CA 1
ATOM 744 C C . PHE A 1 100 ? -9.290 -3.241 19.598 1.00 98.81 100 PHE A C 1
ATOM 746 O O . PHE A 1 100 ? -9.903 -2.171 19.610 1.00 98.81 100 PHE A O 1
ATOM 753 N N . LYS A 1 101 ? -9.646 -4.270 20.372 1.00 98.69 101 LYS A N 1
ATOM 754 C CA . LYS A 1 101 ? -10.749 -4.187 21.338 1.00 98.69 101 LYS A CA 1
ATOM 755 C C . LYS A 1 101 ? -10.494 -3.076 22.357 1.00 98.69 101 LYS A C 1
ATOM 757 O O . LYS A 1 101 ? -9.374 -2.916 22.838 1.00 98.69 101 LYS A O 1
ATOM 762 N N . GLY A 1 102 ? -11.537 -2.322 22.694 1.00 97.69 102 GLY A N 1
ATOM 763 C CA . GLY A 1 102 ? -11.449 -1.194 23.629 1.00 97.69 102 GLY A CA 1
ATOM 764 C C . GLY A 1 102 ? -10.893 0.099 23.021 1.00 97.69 102 GLY A C 1
ATOM 765 O O . GLY A 1 102 ? -10.908 1.129 23.690 1.00 97.69 102 GLY A O 1
ATOM 766 N N . PHE A 1 103 ? -10.445 0.087 21.759 1.00 98.62 103 PHE A N 1
ATOM 767 C CA . PHE A 1 103 ? -10.126 1.313 21.029 1.00 98.62 103 PHE A CA 1
ATOM 768 C C . PHE A 1 103 ? -11.398 1.945 20.454 1.00 98.62 103 PHE A C 1
ATOM 770 O O . PHE A 1 103 ? -12.211 1.261 19.829 1.00 98.62 103 PHE A O 1
ATOM 777 N N . GLN A 1 104 ? -11.540 3.260 20.611 1.00 98.31 104 GLN A N 1
ATOM 778 C CA . GLN A 1 104 ? -12.674 4.028 20.103 1.00 98.31 104 GLN A CA 1
ATOM 779 C C . GLN A 1 104 ? -12.192 5.363 19.532 1.00 98.31 104 GLN A C 1
ATOM 781 O O . GLN A 1 104 ? -11.299 5.997 20.095 1.00 98.31 104 GLN A O 1
ATOM 786 N N . GLN A 1 105 ? -12.805 5.811 18.436 1.00 98.44 105 GLN A N 1
ATOM 787 C CA . GLN A 1 105 ? -12.564 7.130 17.847 1.00 98.44 105 GLN A CA 1
ATOM 788 C C . GLN A 1 105 ? -13.847 7.731 17.248 1.00 98.44 105 GLN A C 1
ATOM 790 O O . GLN A 1 105 ? -14.816 7.017 16.981 1.00 98.44 105 GLN A O 1
ATOM 795 N N . SER A 1 106 ? -13.838 9.042 16.986 1.00 98.50 106 SER A N 1
ATOM 796 C CA . SER A 1 106 ? -14.884 9.707 16.191 1.00 98.50 106 SER A CA 1
ATOM 797 C C . SER A 1 106 ? -14.979 9.096 14.786 1.00 98.50 106 SER A C 1
ATOM 799 O O . SER A 1 106 ? -13.956 8.715 14.198 1.00 98.50 106 SER A O 1
ATOM 801 N N . CYS A 1 107 ? -16.195 9.005 14.239 1.00 98.50 107 CYS A N 1
ATOM 802 C CA . CYS A 1 107 ? -16.436 8.408 12.927 1.00 98.50 107 CYS A CA 1
ATOM 803 C C . CYS A 1 107 ? -16.156 9.371 11.767 1.00 98.50 107 CYS A C 1
ATOM 805 O O . CYS A 1 107 ? -17.057 9.873 11.095 1.00 98.50 107 CYS A O 1
ATOM 807 N N . SER A 1 108 ? -14.871 9.608 11.514 1.00 98.12 108 SER A N 1
ATOM 808 C CA . SER A 1 108 ? -14.392 10.312 10.328 1.00 98.12 108 SER A CA 1
ATOM 809 C C . SER A 1 108 ? -13.052 9.739 9.855 1.00 98.12 108 SER A C 1
ATOM 811 O O . SER A 1 108 ? -12.353 9.020 10.572 1.00 98.12 108 SER A O 1
ATOM 813 N N . ALA A 1 109 ? -12.676 10.061 8.617 1.00 98.38 109 ALA A N 1
ATOM 814 C CA . ALA A 1 109 ? -11.382 9.688 8.047 1.00 98.38 109 ALA A CA 1
ATOM 815 C C . ALA A 1 109 ? -10.258 10.694 8.384 1.00 98.38 109 ALA A C 1
ATOM 817 O O . ALA A 1 109 ? -9.200 10.668 7.750 1.00 98.38 109 ALA A O 1
ATOM 818 N N . GLY A 1 110 ? -10.455 11.574 9.372 1.00 98.25 110 GLY A N 1
ATOM 819 C CA . GLY A 1 110 ? -9.420 12.482 9.871 1.00 98.25 110 GLY A CA 1
ATOM 820 C C . GLY A 1 110 ? -8.153 11.761 10.342 1.00 98.25 110 GLY A C 1
ATOM 821 O O . GLY A 1 110 ? -8.180 10.568 10.666 1.00 98.25 110 GLY A O 1
ATOM 822 N N . GLU A 1 111 ? -7.028 12.476 10.356 1.00 98.06 111 GLU A N 1
ATOM 823 C CA . GLU A 1 111 ? -5.797 12.050 11.032 1.00 98.06 111 GLU A CA 1
ATOM 824 C C . GLU A 1 111 ? -6.091 11.786 12.517 1.00 98.06 111 GLU A C 1
ATOM 826 O O . GLU A 1 111 ? -6.746 12.594 13.180 1.00 98.06 111 GLU A O 1
ATOM 831 N N . VAL A 1 112 ? -5.610 10.649 13.024 1.00 98.25 112 VAL A N 1
ATOM 832 C CA . VAL A 1 112 ? -5.831 10.206 14.404 1.00 98.25 112 VAL A CA 1
ATOM 833 C C . VAL A 1 112 ? -4.587 10.496 15.236 1.00 98.25 112 VAL A C 1
ATOM 835 O O . VAL A 1 112 ? -3.474 10.135 14.858 1.00 98.25 112 VAL A O 1
ATOM 838 N N . GLU A 1 113 ? -4.785 11.121 16.390 1.00 98.31 113 GLU A N 1
ATOM 839 C CA . GLU A 1 113 ? -3.773 11.308 17.422 1.00 98.31 113 GLU A CA 1
ATOM 840 C C . GLU A 1 113 ? -4.173 10.511 18.667 1.00 98.31 113 GLU A C 1
ATOM 842 O O . GLU A 1 113 ? -5.169 10.829 19.321 1.00 98.31 113 GLU A O 1
ATOM 847 N N . VAL A 1 114 ? -3.394 9.481 19.008 1.00 97.81 114 VAL A N 1
ATOM 848 C CA . VAL A 1 114 ? -3.544 8.762 20.280 1.00 97.81 114 VAL A CA 1
ATOM 849 C C . VAL A 1 114 ? -2.859 9.575 21.370 1.00 97.81 114 VAL A C 1
ATOM 851 O O . VAL A 1 114 ? -1.633 9.714 21.382 1.00 97.81 114 VAL A O 1
ATOM 854 N N . ARG A 1 115 ? -3.653 10.133 22.279 1.00 96.12 115 ARG A N 1
ATOM 855 C CA . ARG A 1 115 ? -3.171 11.027 23.329 1.00 96.12 115 ARG A CA 1
ATOM 856 C C . ARG A 1 115 ? -2.671 10.255 24.555 1.00 96.12 115 ARG A C 1
ATOM 858 O O . ARG A 1 115 ? -3.107 9.128 24.801 1.00 96.12 115 ARG A O 1
ATOM 865 N N . PRO A 1 116 ? -1.795 10.864 25.378 1.00 94.44 116 PRO A N 1
ATOM 866 C CA . PRO A 1 116 ? -1.305 10.242 26.612 1.00 94.44 116 PRO A CA 1
ATOM 867 C C . PRO A 1 116 ? -2.398 9.899 27.633 1.00 94.44 116 PRO A C 1
ATOM 869 O O . PRO A 1 116 ? -2.181 9.041 28.478 1.00 94.44 116 PRO A O 1
ATOM 872 N N . ASP A 1 117 ? -3.563 10.548 27.565 1.00 92.69 117 ASP A N 1
ATOM 873 C CA . ASP A 1 117 ? -4.722 10.245 28.416 1.00 92.69 117 ASP A CA 1
ATOM 874 C C . ASP A 1 117 ? -5.516 9.006 27.955 1.00 92.69 117 ASP A C 1
ATOM 876 O O . ASP A 1 117 ? -6.477 8.610 28.609 1.00 92.69 117 ASP A O 1
ATOM 880 N N . GLY A 1 118 ? -5.112 8.385 26.841 1.00 90.44 118 GLY A N 1
ATOM 881 C CA . GLY A 1 118 ? -5.762 7.219 26.251 1.00 90.44 118 GLY A CA 1
ATOM 882 C C . GLY A 1 118 ? -6.827 7.544 25.207 1.00 90.44 118 GLY A C 1
ATOM 883 O O . GLY A 1 118 ? -7.283 6.632 24.520 1.00 90.44 118 GLY A O 1
ATOM 884 N N . SER A 1 119 ? -7.209 8.814 25.045 1.00 94.81 119 SER A N 1
ATOM 885 C CA . SER A 1 119 ? -8.210 9.213 24.054 1.00 94.81 119 SER A CA 1
ATOM 886 C C . SER A 1 119 ? -7.633 9.253 22.633 1.00 94.81 119 SER A C 1
ATOM 888 O O . SER A 1 119 ? -6.479 9.632 22.418 1.00 94.81 119 SER A O 1
ATOM 890 N N . ALA A 1 120 ? -8.447 8.888 21.639 1.00 97.75 120 ALA A N 1
ATOM 891 C CA . ALA A 1 120 ? -8.119 9.064 20.227 1.00 97.75 120 ALA A CA 1
ATOM 892 C C . ALA A 1 120 ? -8.782 10.343 19.696 1.00 97.75 120 ALA A C 1
ATOM 894 O O . ALA A 1 120 ? -9.998 10.406 19.501 1.00 97.75 120 ALA A O 1
ATOM 895 N N . SER A 1 121 ? -7.978 11.377 19.459 1.00 97.94 121 SER A N 1
ATOM 896 C CA . SER A 1 121 ? -8.439 12.626 18.855 1.00 97.94 121 SER A CA 1
ATOM 897 C C . SER A 1 121 ? -8.413 12.507 17.337 1.00 97.94 121 SER A C 1
ATOM 899 O O . SER A 1 121 ? -7.370 12.208 16.764 1.00 97.94 121 SER A O 1
ATOM 901 N N . VAL A 1 122 ? -9.533 12.797 16.677 1.00 98.50 122 VAL A N 1
ATOM 902 C CA . VAL A 1 122 ? -9.627 12.789 15.211 1.00 98.50 122 VAL A CA 1
ATOM 903 C C . VAL A 1 122 ? -9.680 14.224 14.700 1.00 98.50 122 VAL A C 1
ATOM 905 O O . VAL A 1 122 ? -10.459 15.038 15.195 1.00 98.50 122 VAL A O 1
ATOM 908 N N . ASN A 1 123 ? -8.810 14.564 13.749 1.00 97.88 123 ASN A N 1
ATOM 909 C CA . ASN A 1 123 ? -8.753 15.908 13.189 1.00 97.88 123 ASN A CA 1
ATOM 910 C C . ASN A 1 123 ? -9.799 16.093 12.079 1.00 97.88 123 ASN A C 1
ATOM 912 O O . ASN A 1 123 ? -9.710 15.471 11.023 1.00 97.88 123 ASN A O 1
ATOM 916 N N . GLU A 1 124 ? -10.754 16.992 12.310 1.00 97.00 124 GLU A N 1
ATOM 917 C CA . GLU A 1 124 ? -11.867 17.269 11.392 1.00 97.00 124 GLU A CA 1
ATOM 918 C C . GLU A 1 124 ? -11.535 18.312 10.302 1.00 97.00 124 GLU A C 1
ATOM 920 O O . GLU A 1 124 ? -12.375 18.607 9.448 1.00 97.00 124 GLU A O 1
ATOM 925 N N . ASP A 1 125 ? -10.320 18.884 10.281 1.00 97.50 125 ASP A N 1
ATOM 926 C CA . ASP A 1 125 ? -9.889 19.743 9.171 1.00 97.50 125 ASP A CA 1
ATOM 927 C C . ASP A 1 125 ? -9.851 18.924 7.872 1.00 97.50 125 ASP A C 1
ATOM 929 O O . ASP A 1 125 ? -9.187 17.891 7.774 1.00 97.50 125 ASP A O 1
ATOM 933 N N . VAL A 1 126 ? -10.509 19.433 6.829 1.00 96.12 126 VAL A N 1
ATOM 934 C CA . VAL A 1 126 ? -10.496 18.866 5.474 1.00 96.12 126 VAL A CA 1
ATOM 935 C C . VAL A 1 126 ? -9.078 18.538 5.002 1.00 96.12 126 VAL A C 1
ATOM 937 O O . VAL A 1 126 ? -8.873 17.498 4.379 1.00 96.12 126 VAL A O 1
ATOM 940 N N . ARG A 1 127 ? -8.082 19.386 5.298 1.00 96.25 127 ARG A N 1
ATOM 941 C CA . ARG A 1 127 ? -6.675 19.162 4.906 1.00 96.25 127 ARG A CA 1
ATOM 942 C C . ARG A 1 127 ? -6.046 17.954 5.589 1.00 96.25 127 ARG A C 1
ATOM 944 O O . ARG A 1 127 ? -5.075 17.418 5.065 1.00 96.25 127 ARG A O 1
ATOM 951 N N . LYS A 1 128 ? -6.580 17.575 6.746 1.00 97.56 128 LYS A N 1
ATOM 952 C CA . LYS A 1 128 ? -6.133 16.472 7.594 1.00 97.56 128 LYS A CA 1
ATOM 953 C C . LYS A 1 128 ? -6.998 15.227 7.434 1.00 97.56 128 LYS A C 1
ATOM 955 O O . LYS A 1 128 ? -6.809 14.250 8.149 1.00 97.56 128 LYS A O 1
ATOM 960 N N . ASN A 1 129 ? -7.922 15.232 6.476 1.00 98.12 129 ASN A N 1
ATOM 961 C CA . ASN A 1 129 ? -8.721 14.070 6.142 1.00 98.12 129 ASN A CA 1
ATOM 962 C C . ASN A 1 129 ? -7.957 13.144 5.183 1.00 98.12 129 ASN A C 1
ATOM 964 O O . ASN A 1 129 ? -7.568 13.544 4.083 1.00 98.12 129 ASN A O 1
ATOM 968 N N . ARG A 1 130 ? -7.782 11.882 5.582 1.00 98.31 130 ARG A N 1
ATOM 969 C CA . ARG A 1 130 ? -7.047 10.859 4.823 1.00 98.31 130 ARG A CA 1
ATOM 970 C C . ARG A 1 130 ? -7.717 10.485 3.496 1.00 98.31 130 ARG A C 1
ATOM 972 O O . ARG A 1 130 ? -7.033 10.023 2.589 1.00 98.31 130 ARG A O 1
ATOM 979 N N . LEU A 1 131 ? -9.021 10.740 3.338 1.00 98.12 131 LEU A N 1
ATOM 980 C CA . LEU A 1 131 ? -9.736 10.578 2.065 1.00 98.12 131 LEU A CA 1
ATOM 981 C C . LEU A 1 131 ? -9.497 11.724 1.084 1.00 98.12 131 LEU A C 1
ATOM 983 O O . LEU A 1 131 ? -9.851 11.589 -0.086 1.00 98.12 131 LEU A O 1
ATOM 987 N N . LYS A 1 132 ? -8.920 12.854 1.514 1.00 98.25 132 LYS A N 1
ATOM 988 C CA . LYS A 1 132 ? -8.799 14.042 0.663 1.00 98.25 132 LYS A CA 1
ATOM 989 C C . LYS A 1 132 ? -8.120 13.758 -0.686 1.00 98.25 132 LYS A C 1
ATOM 991 O O . LYS A 1 132 ? -8.640 14.271 -1.680 1.00 98.25 132 LYS A O 1
ATOM 996 N N . PRO A 1 133 ? -7.019 12.983 -0.788 1.00 97.75 133 PRO A N 1
ATOM 997 C CA . PRO A 1 133 ? -6.408 12.675 -2.083 1.00 97.75 133 PRO A CA 1
ATOM 998 C C . PRO A 1 133 ? -7.374 11.945 -3.025 1.00 97.75 133 PRO A C 1
ATOM 1000 O O . PRO A 1 133 ? -7.630 12.425 -4.128 1.00 97.75 133 PRO A O 1
ATOM 1003 N N . LEU A 1 134 ? -8.003 10.863 -2.554 1.00 97.81 134 LEU A N 1
ATOM 1004 C CA . LEU A 1 134 ? -8.970 10.082 -3.334 1.00 97.81 134 LEU A CA 1
ATOM 1005 C C . LEU A 1 134 ? -10.221 10.898 -3.685 1.00 97.81 134 LEU A C 1
ATOM 1007 O O . LEU A 1 134 ? -10.656 10.887 -4.828 1.00 97.81 134 LEU A O 1
ATOM 1011 N N . ALA A 1 135 ? -10.758 11.685 -2.751 1.00 97.94 135 ALA A N 1
ATOM 1012 C CA . ALA A 1 135 ? -11.911 12.556 -2.988 1.00 97.94 135 ALA A CA 1
ATOM 1013 C C . ALA A 1 135 ? -11.599 13.762 -3.892 1.00 97.94 135 ALA A C 1
ATOM 1015 O O . ALA A 1 135 ? -12.517 14.374 -4.443 1.00 97.94 135 ALA A O 1
ATOM 1016 N N . THR A 1 136 ? -10.324 14.136 -4.033 1.00 97.69 136 THR A N 1
ATOM 1017 C CA . THR A 1 136 ? -9.878 15.135 -5.016 1.00 97.69 136 THR A CA 1
ATOM 1018 C C . THR A 1 136 ? -9.765 14.495 -6.399 1.00 97.69 136 THR A C 1
ATOM 1020 O O . THR A 1 136 ? -10.244 15.082 -7.367 1.00 97.69 136 THR A O 1
ATOM 1023 N N . TYR A 1 137 ? -9.196 13.287 -6.473 1.00 97.25 137 TYR A N 1
ATOM 1024 C CA . TYR A 1 137 ? -9.084 12.496 -7.699 1.00 97.25 137 TYR A CA 1
ATOM 1025 C C . TYR A 1 137 ? -10.458 12.126 -8.281 1.00 97.25 137 TYR A C 1
ATOM 1027 O O . TYR A 1 137 ? -10.726 12.410 -9.447 1.00 97.25 137 TYR A O 1
ATOM 1035 N N . CYS A 1 138 ? -11.353 11.576 -7.457 1.00 97.19 138 CYS A N 1
ATOM 1036 C CA . CYS A 1 138 ? -12.736 11.237 -7.792 1.00 97.19 138 CYS A CA 1
ATOM 1037 C C . CYS A 1 138 ? -13.627 12.487 -7.788 1.00 97.19 138 CYS A C 1
ATOM 1039 O O . CYS A 1 138 ? -14.441 12.714 -6.893 1.00 97.19 138 CYS A O 1
ATOM 1041 N N . SER A 1 139 ? -13.439 13.328 -8.798 1.00 96.69 139 SER A N 1
ATOM 1042 C CA . SER A 1 139 ? -14.199 14.553 -9.032 1.00 96.69 139 SER A CA 1
ATOM 1043 C C . SER A 1 139 ? -14.575 14.622 -10.506 1.00 96.69 139 SER A C 1
ATOM 1045 O O . SER A 1 139 ? -13.728 14.363 -11.356 1.0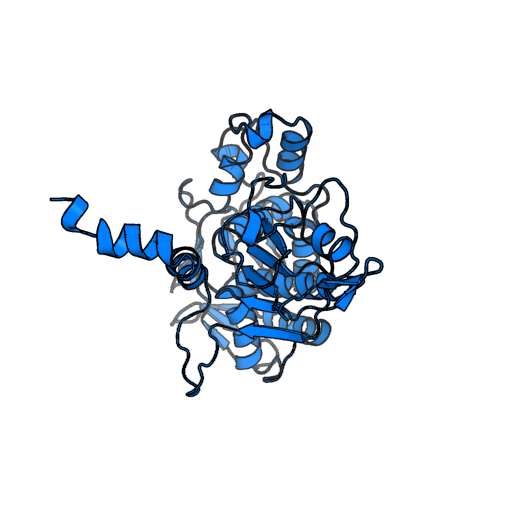0 96.69 139 SER A O 1
ATOM 1047 N N . VAL A 1 140 ? -15.797 15.054 -10.831 1.00 92.69 140 VAL A N 1
ATOM 1048 C CA . VAL A 1 140 ? -16.205 15.292 -12.234 1.00 92.69 140 VAL A CA 1
ATOM 1049 C C . VAL A 1 140 ? -15.347 16.356 -12.936 1.00 92.69 140 VAL A C 1
ATOM 1051 O O . VAL A 1 140 ? -15.336 16.448 -14.160 1.00 92.69 140 VAL A O 1
ATOM 1054 N N . HIS A 1 141 ? -14.598 17.152 -12.167 1.00 95.06 141 HIS A N 1
ATOM 1055 C CA . HIS A 1 141 ? -13.635 18.123 -12.686 1.00 95.06 141 HIS A CA 1
ATOM 1056 C C . HIS A 1 141 ? -12.253 17.528 -12.996 1.00 95.06 141 HIS A C 1
ATOM 1058 O O . HIS A 1 141 ? -11.453 18.205 -13.638 1.00 95.06 141 HIS A O 1
ATOM 1064 N N . ASN A 1 142 ? -11.951 16.301 -12.555 1.00 96.06 142 ASN A N 1
ATOM 1065 C CA . ASN A 1 142 ? -10.730 15.612 -12.962 1.00 96.06 142 ASN A CA 1
ATOM 1066 C C . ASN A 1 142 ? -10.944 15.021 -14.372 1.00 96.06 142 ASN A C 1
ATOM 1068 O O . ASN A 1 142 ? -11.836 14.181 -14.529 1.00 96.06 142 ASN A O 1
ATOM 1072 N N . PRO A 1 143 ? -10.158 15.416 -15.394 1.00 94.75 143 PRO A N 1
ATOM 1073 C CA . PRO A 1 143 ? -10.267 14.840 -16.734 1.00 94.75 143 PRO A CA 1
ATOM 1074 C C . PRO A 1 143 ? -10.064 13.320 -16.748 1.00 94.75 143 PRO A C 1
ATOM 1076 O O . PRO A 1 143 ? -10.696 12.632 -17.542 1.00 94.75 143 PRO A O 1
ATOM 1079 N N . GLU A 1 144 ? -9.261 12.767 -15.838 1.00 94.19 144 GLU A N 1
ATOM 1080 C CA . GLU A 1 144 ? -9.088 11.313 -15.736 1.00 94.19 144 GLU A CA 1
ATOM 1081 C C . GLU A 1 144 ? -10.398 10.603 -15.381 1.00 94.19 144 GLU A C 1
ATOM 1083 O O . GLU A 1 144 ? -10.588 9.460 -15.778 1.00 94.19 144 GLU A O 1
ATOM 1088 N N . ILE A 1 145 ? -11.326 11.275 -14.691 1.00 95.50 145 ILE A N 1
ATOM 1089 C CA . ILE A 1 145 ? -12.664 10.748 -14.403 1.00 95.50 145 ILE A CA 1
ATOM 1090 C C . ILE A 1 145 ? -13.637 11.076 -15.535 1.00 95.50 145 ILE A C 1
ATOM 1092 O O . ILE A 1 145 ? -14.334 10.190 -16.017 1.00 95.50 145 ILE A O 1
ATOM 1096 N N . SER A 1 146 ? -13.693 12.329 -15.988 1.00 91.69 146 SER A N 1
ATOM 1097 C CA . SER A 1 146 ? -14.741 12.768 -16.922 1.00 91.69 146 SER A CA 1
ATOM 1098 C C . SER A 1 146 ? -14.573 12.259 -18.356 1.00 91.69 146 SER A C 1
ATOM 1100 O O . SER A 1 146 ? -15.562 12.154 -19.079 1.00 91.69 146 SER A O 1
ATOM 1102 N N . PHE A 1 147 ? -13.358 11.898 -18.781 1.00 92.12 147 PHE A N 1
ATOM 1103 C CA . PHE A 1 147 ? -13.117 11.394 -20.140 1.00 92.12 147 PHE A CA 1
ATOM 1104 C C . PHE A 1 147 ? -13.593 9.950 -20.353 1.00 92.12 147 PHE A C 1
ATOM 1106 O O . PHE A 1 147 ? -13.783 9.533 -21.498 1.00 92.12 147 PHE A O 1
ATOM 1113 N N . LYS A 1 148 ? -13.793 9.175 -19.280 1.00 92.19 148 LYS A N 1
ATOM 1114 C CA . LYS A 1 148 ? -14.245 7.781 -19.344 1.00 92.19 148 LYS A CA 1
ATOM 1115 C C . LYS A 1 148 ? -15.503 7.600 -18.505 1.00 92.19 148 LYS A C 1
ATOM 1117 O O . LYS A 1 148 ? -15.462 7.684 -17.285 1.00 92.19 148 LYS A O 1
ATOM 1122 N N . VAL A 1 149 ? -16.611 7.254 -19.160 1.00 89.56 149 VAL A N 1
ATOM 1123 C CA . VAL A 1 149 ? -17.929 7.076 -18.516 1.00 89.56 149 VAL A CA 1
ATOM 1124 C C . VAL A 1 149 ? -17.885 6.081 -17.346 1.00 89.56 149 VAL A C 1
ATOM 1126 O O . VAL A 1 149 ? -18.561 6.271 -16.339 1.00 89.56 149 VAL A O 1
ATOM 1129 N N . THR A 1 150 ? -17.067 5.033 -17.445 1.00 94.44 150 THR A N 1
ATOM 1130 C CA . THR A 1 150 ? -16.918 4.019 -16.390 1.00 94.44 150 THR A CA 1
ATOM 1131 C C . THR A 1 150 ? -16.222 4.547 -15.139 1.00 94.44 150 THR A C 1
ATOM 1133 O O . THR A 1 150 ? -16.522 4.074 -14.046 1.00 94.44 150 THR A O 1
ATOM 1136 N N . ASN A 1 151 ? -15.351 5.550 -15.263 1.00 96.06 151 ASN A N 1
ATOM 1137 C CA . ASN A 1 151 ? -14.517 6.017 -14.157 1.00 96.06 151 ASN A CA 1
ATOM 1138 C C . ASN A 1 151 ? -15.347 6.706 -13.066 1.00 96.06 151 ASN A C 1
ATOM 1140 O O . ASN A 1 151 ? -15.063 6.552 -11.879 1.00 96.06 151 ASN A O 1
ATOM 1144 N N . GLU A 1 152 ? -16.415 7.414 -13.447 1.00 95.94 152 GLU A N 1
ATOM 1145 C CA . GLU A 1 152 ? -17.365 7.981 -12.483 1.00 95.94 152 GLU A CA 1
ATOM 1146 C C . GLU A 1 152 ? -18.065 6.876 -11.675 1.00 95.94 152 GLU A C 1
ATOM 1148 O O . GLU A 1 152 ? -18.161 6.961 -10.448 1.00 95.94 152 GLU A O 1
ATOM 1153 N N . MET A 1 153 ? -18.509 5.810 -12.354 1.00 96.50 153 MET A N 1
ATOM 1154 C CA . MET A 1 153 ? -19.131 4.650 -11.711 1.00 96.50 153 MET A CA 1
ATOM 1155 C C . MET A 1 153 ? -18.150 3.940 -10.772 1.00 96.50 153 MET A C 1
ATOM 1157 O O . MET A 1 153 ? -18.531 3.622 -9.651 1.00 96.50 153 MET A O 1
ATOM 1161 N N . GLN A 1 154 ? -16.894 3.749 -11.189 1.00 97.00 154 GLN A N 1
ATOM 1162 C CA . GLN A 1 154 ? -15.843 3.149 -10.360 1.00 97.00 154 GLN A CA 1
ATOM 1163 C C . GLN A 1 154 ? -15.629 3.938 -9.063 1.00 97.00 154 GLN A C 1
ATOM 1165 O O . GLN A 1 154 ? -15.638 3.352 -7.985 1.00 97.00 154 GLN A O 1
ATOM 1170 N N . CYS A 1 155 ? -15.518 5.267 -9.133 1.00 97.50 155 CYS A N 1
ATOM 1171 C CA . CYS A 1 155 ? -15.420 6.107 -7.936 1.00 97.50 155 CYS A CA 1
ATOM 1172 C C . CYS A 1 155 ? -16.649 5.979 -7.019 1.00 97.50 155 CYS A C 1
ATOM 1174 O O . CYS A 1 155 ? -16.500 5.835 -5.805 1.00 97.50 155 CYS A O 1
ATOM 1176 N N . ARG A 1 156 ? -17.863 5.985 -7.589 1.00 97.06 156 ARG A N 1
ATOM 1177 C CA . ARG A 1 156 ? -19.111 5.864 -6.820 1.00 97.06 156 ARG A CA 1
ATOM 1178 C C . ARG A 1 156 ? -19.255 4.506 -6.126 1.00 97.06 156 ARG A C 1
ATOM 1180 O O . ARG A 1 156 ? -19.747 4.467 -5.005 1.00 97.06 156 ARG A O 1
ATOM 1187 N N . GLU A 1 157 ? -18.812 3.428 -6.765 1.00 97.38 157 GLU A N 1
ATOM 1188 C CA . GLU A 1 157 ? -18.827 2.069 -6.198 1.00 97.38 157 GLU A CA 1
ATOM 1189 C C . GLU A 1 157 ? -17.710 1.845 -5.168 1.00 97.38 157 GLU A C 1
ATOM 1191 O O . GLU A 1 157 ? -17.785 0.885 -4.416 1.00 97.38 157 GLU A O 1
ATOM 1196 N N . ASN A 1 158 ? -16.729 2.754 -5.096 1.00 97.62 158 ASN A N 1
ATOM 1197 C CA . ASN A 1 158 ? -15.774 2.888 -3.987 1.00 97.62 158 ASN A CA 1
ATOM 1198 C C . ASN A 1 158 ? -16.217 3.989 -2.994 1.00 97.62 158 ASN A C 1
ATOM 1200 O O . ASN A 1 158 ? -15.388 4.668 -2.383 1.00 97.62 158 ASN A O 1
ATOM 1204 N N . SER A 1 159 ? -17.531 4.226 -2.887 1.00 97.88 159 SER A N 1
ATOM 1205 C CA . SER A 1 159 ? -18.183 5.162 -1.955 1.00 97.88 159 SER A CA 1
ATOM 1206 C C . SER A 1 159 ? -17.750 6.629 -2.057 1.00 97.88 159 SER A C 1
ATOM 1208 O O . SER A 1 159 ? -18.080 7.441 -1.186 1.00 97.88 159 SER A O 1
ATOM 1210 N N . ILE A 1 160 ? -17.061 7.027 -3.128 1.00 98.00 160 ILE A N 1
ATOM 1211 C CA . ILE A 1 160 ? -16.624 8.406 -3.365 1.00 98.00 160 ILE A CA 1
ATOM 1212 C C . ILE A 1 160 ? -17.356 8.940 -4.595 1.00 98.00 160 ILE A C 1
ATOM 1214 O O . ILE A 1 160 ? -16.847 8.920 -5.710 1.00 98.00 160 ILE A O 1
ATOM 1218 N N . ASP A 1 161 ? -18.574 9.434 -4.385 1.00 97.69 161 ASP A N 1
ATOM 1219 C CA . ASP A 1 161 ? -19.423 9.975 -5.450 1.00 97.69 161 ASP A CA 1
ATOM 1220 C C . ASP A 1 161 ? -18.852 11.290 -6.026 1.00 97.69 161 ASP A C 1
ATOM 1222 O O . ASP A 1 161 ? -18.905 12.318 -5.340 1.00 97.69 161 ASP A O 1
ATOM 1226 N N . PRO A 1 162 ? -18.354 11.316 -7.281 1.00 97.44 162 PRO A N 1
ATOM 1227 C CA . PRO A 1 162 ? -17.710 12.500 -7.856 1.00 97.44 162 PRO A CA 1
ATOM 1228 C C . PRO A 1 162 ? -18.629 13.715 -8.025 1.00 97.44 162 PRO A C 1
ATOM 1230 O O . PRO A 1 162 ? -18.131 14.830 -8.206 1.00 97.44 162 PRO A O 1
ATOM 1233 N N . THR A 1 163 ? -19.950 13.511 -7.981 1.00 96.69 163 THR A N 1
ATOM 1234 C CA . THR A 1 163 ? -20.962 14.562 -8.178 1.00 96.69 163 THR A CA 1
ATOM 1235 C C . THR A 1 163 ? -21.219 15.390 -6.919 1.00 96.69 163 THR A C 1
ATOM 1237 O O . THR A 1 163 ? -21.672 16.532 -7.009 1.00 96.69 163 THR A O 1
ATOM 1240 N N . LYS A 1 164 ? -20.885 14.849 -5.739 1.00 97.88 164 LYS A N 1
ATOM 1241 C CA . LYS A 1 164 ? -21.081 15.526 -4.451 1.00 97.88 164 LYS A CA 1
ATOM 1242 C C . LYS A 1 164 ? -19.977 16.550 -4.165 1.00 97.88 164 LYS A C 1
ATOM 1244 O O . LYS A 1 164 ? -18.848 16.367 -4.628 1.00 97.88 164 LYS A O 1
ATOM 1249 N N . PRO A 1 165 ? -20.234 17.596 -3.359 1.00 97.75 165 PRO A N 1
ATOM 1250 C CA . PRO A 1 165 ? -19.196 18.499 -2.857 1.00 97.75 165 PRO A CA 1
ATOM 1251 C C . PRO A 1 165 ? -18.113 17.767 -2.049 1.00 97.75 165 PRO A C 1
ATOM 1253 O O . PRO A 1 165 ? -18.380 16.748 -1.417 1.00 97.75 165 PRO A O 1
ATOM 1256 N N . LEU A 1 166 ? -16.892 18.315 -2.001 1.00 97.50 166 LEU A N 1
ATOM 1257 C CA . LEU A 1 166 ? -15.732 17.652 -1.379 1.00 97.50 166 LEU A CA 1
ATOM 1258 C C . LEU A 1 166 ? -15.985 17.177 0.066 1.00 97.50 166 LEU A C 1
ATOM 1260 O O . LEU A 1 166 ? -15.603 16.061 0.409 1.00 97.50 166 LEU A O 1
ATOM 1264 N N . ALA A 1 167 ? -16.626 17.998 0.903 1.00 96.75 167 ALA A N 1
ATOM 1265 C CA . ALA A 1 167 ? -16.929 17.634 2.289 1.00 96.75 167 ALA A CA 1
ATOM 1266 C C . ALA A 1 167 ? -17.876 16.423 2.374 1.00 96.75 167 ALA A C 1
ATOM 1268 O O . ALA A 1 167 ? -17.617 15.491 3.131 1.00 96.75 167 ALA A O 1
ATOM 1269 N N . GLU A 1 168 ? -18.921 16.391 1.543 1.00 97.25 168 GLU A N 1
ATOM 1270 C CA . GLU A 1 168 ? -19.876 15.277 1.473 1.00 97.25 168 GLU A CA 1
ATOM 1271 C C . GLU A 1 168 ? -19.253 14.010 0.874 1.00 97.25 168 GLU A C 1
ATOM 1273 O O . GLU A 1 168 ? -19.572 12.904 1.309 1.00 97.25 168 GLU A O 1
ATOM 1278 N N . ARG A 1 169 ? -18.309 14.140 -0.071 1.00 98.06 169 ARG A N 1
ATOM 1279 C CA . ARG A 1 169 ? -17.555 12.985 -0.593 1.00 98.06 169 ARG A CA 1
ATOM 1280 C C . ARG A 1 169 ? -16.797 12.256 0.515 1.00 98.06 169 ARG A C 1
ATOM 1282 O O . ARG A 1 169 ? -16.790 11.027 0.548 1.00 98.06 169 ARG A O 1
ATOM 1289 N N . MET A 1 170 ? -16.200 12.996 1.449 1.00 98.31 170 MET A N 1
ATOM 1290 C CA . MET A 1 170 ? -15.381 12.423 2.526 1.00 98.31 170 MET A CA 1
ATOM 1291 C C . MET A 1 170 ? -16.178 12.025 3.777 1.00 98.31 170 MET A C 1
ATOM 1293 O O . MET A 1 170 ? -15.681 11.239 4.579 1.00 98.31 170 MET A O 1
ATOM 1297 N N . LYS A 1 171 ? -17.388 12.557 3.970 1.00 98.12 171 LYS A N 1
ATOM 1298 C CA . LYS A 1 171 ? -18.200 12.306 5.169 1.00 98.12 171 LYS A CA 1
ATOM 1299 C C . LYS A 1 171 ? -18.693 10.859 5.234 1.00 98.12 171 LYS A C 1
ATOM 1301 O O . LYS A 1 171 ? -19.194 10.341 4.242 1.00 98.12 171 LYS A O 1
ATOM 1306 N N . ILE A 1 172 ? -18.582 10.213 6.391 1.00 98.25 172 ILE A N 1
ATOM 1307 C CA . ILE A 1 172 ? -19.195 8.901 6.643 1.00 98.25 172 ILE A CA 1
ATOM 1308 C C . ILE A 1 172 ? -20.604 9.166 7.178 1.00 98.25 172 ILE A C 1
ATOM 1310 O O . ILE A 1 172 ? -20.771 9.788 8.225 1.00 98.25 172 ILE A O 1
ATOM 1314 N N . GLU A 1 173 ? -21.624 8.792 6.409 1.00 96.62 173 GLU A N 1
ATOM 1315 C CA . GLU A 1 173 ? -23.016 9.094 6.750 1.00 96.62 173 GLU A CA 1
ATOM 1316 C C . GLU A 1 173 ? -23.543 8.156 7.841 1.00 96.62 173 GLU A C 1
ATOM 1318 O O . GLU A 1 173 ? -23.121 7.010 7.942 1.00 96.62 173 GLU A O 1
ATOM 1323 N N . ASN A 1 174 ? -24.485 8.646 8.655 1.00 97.19 174 ASN A N 1
ATOM 1324 C CA . ASN A 1 174 ? -25.159 7.876 9.712 1.00 97.19 174 ASN A CA 1
ATOM 1325 C C . ASN A 1 174 ? -24.226 7.205 10.738 1.00 97.19 174 ASN A C 1
ATOM 1327 O O . ASN A 1 174 ? -24.630 6.254 11.401 1.00 97.19 174 ASN A O 1
ATOM 1331 N N . CYS A 1 175 ? -23.004 7.713 10.903 1.00 98.44 175 CYS A N 1
ATOM 1332 C CA . CYS A 1 175 ? -21.999 7.157 11.798 1.00 98.44 175 CYS A CA 1
ATOM 1333 C C . CYS A 1 175 ? -21.504 8.220 12.783 1.00 98.44 175 CYS A C 1
ATOM 1335 O O . CYS A 1 175 ? -21.248 9.363 12.409 1.00 98.44 175 CYS A O 1
ATOM 1337 N N . SER A 1 176 ? -21.400 7.851 14.058 1.00 98.06 176 SER A N 1
ATOM 1338 C CA . SER A 1 176 ? -20.951 8.729 15.147 1.00 98.06 176 SER A CA 1
ATOM 1339 C C . SER A 1 176 ? -19.600 8.290 15.697 1.00 98.06 176 SER A C 1
ATOM 1341 O O . SER A 1 176 ? -18.701 9.115 15.853 1.00 98.06 176 SER A O 1
ATOM 1343 N N . ILE A 1 177 ? -19.428 6.990 15.938 1.00 98.56 177 ILE A N 1
ATOM 1344 C CA . ILE A 1 177 ? -18.208 6.421 16.519 1.00 98.56 177 ILE A CA 1
ATOM 1345 C C . ILE A 1 177 ? -17.757 5.171 15.764 1.00 98.56 177 ILE A C 1
ATOM 1347 O O . ILE A 1 177 ? -18.571 4.453 15.183 1.00 98.56 177 ILE A O 1
ATOM 1351 N N . ILE A 1 178 ? -16.451 4.917 15.789 1.00 98.81 178 ILE A N 1
ATOM 1352 C CA . ILE A 1 178 ? -15.840 3.675 15.313 1.00 98.81 178 ILE A CA 1
ATOM 1353 C C . ILE A 1 178 ? -15.243 2.964 16.524 1.00 98.81 178 ILE A C 1
ATOM 1355 O O . ILE A 1 178 ? -14.461 3.565 17.266 1.00 98.81 178 ILE A O 1
ATOM 1359 N N . GLU A 1 179 ? -15.585 1.692 16.696 1.00 98.62 179 GLU A N 1
ATOM 1360 C CA . GLU A 1 179 ? -15.122 0.849 17.799 1.00 98.62 179 GLU A CA 1
ATOM 1361 C C . GLU A 1 179 ? -14.362 -0.360 17.265 1.00 98.62 179 GLU A C 1
ATOM 1363 O O . GLU A 1 179 ? -14.803 -1.022 16.324 1.00 98.62 179 GLU A O 1
ATOM 1368 N N . GLY A 1 180 ? -13.207 -0.651 17.858 1.00 98.75 180 GLY A N 1
ATOM 1369 C CA . GLY A 1 180 ? -12.412 -1.810 17.484 1.00 98.75 180 GLY A CA 1
ATOM 1370 C C . GLY A 1 180 ? -12.955 -3.112 18.062 1.00 98.75 180 GLY A C 1
ATOM 1371 O O . GLY A 1 180 ? -13.323 -3.186 19.234 1.00 98.75 180 GLY A O 1
ATOM 1372 N N . THR A 1 181 ? -12.985 -4.157 17.235 1.00 98.75 181 THR A N 1
ATOM 1373 C CA . THR A 1 181 ? -13.436 -5.504 17.634 1.00 98.75 181 THR A CA 1
ATOM 1374 C C . THR A 1 181 ? -12.315 -6.544 17.654 1.00 98.75 181 THR A C 1
ATOM 1376 O O . THR A 1 181 ? -12.510 -7.628 18.201 1.00 98.75 181 THR A O 1
ATOM 1379 N N . GLY A 1 182 ? -11.137 -6.232 17.100 1.00 98.50 182 GLY A N 1
ATOM 1380 C CA . GLY A 1 182 ? -9.961 -7.109 17.125 1.00 98.50 182 GLY A CA 1
ATOM 1381 C C . GLY A 1 182 ? -10.144 -8.457 16.416 1.00 98.50 182 GLY A C 1
ATOM 1382 O O . GLY A 1 182 ? -9.562 -9.455 16.838 1.00 98.50 182 GLY A O 1
ATOM 1383 N N . ASN A 1 183 ? -10.974 -8.522 15.368 1.00 98.75 183 ASN A N 1
ATOM 1384 C CA . ASN A 1 183 ? -11.234 -9.749 14.610 1.00 98.75 183 ASN A CA 1
ATOM 1385 C C . ASN A 1 183 ? -10.410 -9.778 13.314 1.00 98.75 183 ASN A C 1
ATOM 1387 O O . ASN A 1 183 ? -10.816 -9.236 12.283 1.00 98.75 183 ASN A O 1
ATOM 1391 N N . PHE A 1 184 ? -9.251 -10.435 13.360 1.00 98.81 184 PHE A N 1
ATOM 1392 C CA . PHE A 1 184 ? -8.309 -10.417 12.243 1.00 98.81 184 PHE A CA 1
ATOM 1393 C C . PHE A 1 184 ? -8.838 -11.096 10.969 1.00 98.81 184 PHE A C 1
ATOM 1395 O O . PHE A 1 184 ? -8.630 -10.571 9.879 1.00 98.81 184 PHE A O 1
ATOM 1402 N N . ASP A 1 185 ? -9.579 -12.201 11.068 1.00 98.69 185 ASP A N 1
ATOM 1403 C CA . ASP A 1 185 ? -10.096 -12.891 9.877 1.00 98.69 185 ASP A CA 1
ATOM 1404 C C . ASP A 1 185 ? -11.120 -12.022 9.126 1.00 98.69 185 ASP A C 1
ATOM 1406 O O . ASP A 1 185 ? -11.080 -11.905 7.895 1.00 98.69 185 ASP A O 1
ATOM 1410 N N . LYS A 1 186 ? -11.995 -11.327 9.869 1.00 98.75 186 LYS A N 1
ATOM 1411 C CA . LYS A 1 186 ? -12.890 -10.318 9.287 1.00 98.75 186 LYS A CA 1
ATOM 1412 C C . LYS A 1 186 ? -12.094 -9.157 8.699 1.00 98.75 186 LYS A C 1
ATOM 1414 O O . LYS A 1 186 ? -12.385 -8.765 7.572 1.00 98.75 186 LYS A O 1
ATOM 1419 N N . CYS A 1 187 ? -11.067 -8.666 9.392 1.00 98.88 187 CYS A N 1
ATOM 1420 C CA . CYS A 1 187 ? -10.189 -7.615 8.875 1.00 98.88 187 CYS A CA 1
ATOM 1421 C C . CYS A 1 187 ? -9.574 -7.996 7.518 1.00 98.88 187 CYS A C 1
ATOM 1423 O O . CYS A 1 187 ? -9.686 -7.226 6.567 1.00 98.88 187 CYS A O 1
ATOM 1425 N N . VAL A 1 188 ? -9.024 -9.210 7.388 1.00 98.88 188 VAL A N 1
ATOM 1426 C CA . VAL A 1 188 ? -8.481 -9.728 6.120 1.00 98.88 188 VAL A CA 1
ATOM 1427 C C . VAL A 1 188 ? -9.545 -9.747 5.026 1.00 98.88 188 VAL A C 1
ATOM 1429 O O . VAL A 1 188 ? -9.291 -9.240 3.938 1.00 98.88 188 VAL A O 1
ATOM 1432 N N . SER A 1 189 ? -10.751 -10.253 5.308 1.00 98.69 189 SER A N 1
ATOM 1433 C CA . SER A 1 189 ? -11.835 -10.290 4.310 1.00 98.69 189 SER A CA 1
ATOM 1434 C C . SER A 1 189 ? -12.274 -8.899 3.827 1.00 98.69 189 SER A C 1
ATOM 1436 O O . SER A 1 189 ? -12.625 -8.724 2.659 1.00 98.69 189 SER A O 1
ATOM 1438 N N . GLN A 1 190 ? -12.238 -7.897 4.710 1.00 98.75 190 GLN A N 1
ATOM 1439 C CA . GLN A 1 190 ? -12.605 -6.524 4.368 1.00 98.75 190 GLN A CA 1
ATOM 1440 C C . GLN A 1 190 ? -11.474 -5.818 3.618 1.00 98.75 190 GLN A C 1
ATOM 1442 O O . GLN A 1 190 ? -11.729 -5.148 2.628 1.00 98.75 190 GLN A O 1
ATOM 1447 N N . VAL A 1 191 ? -10.212 -6.011 4.015 1.00 98.81 191 VAL A N 1
ATOM 1448 C CA . VAL A 1 191 ? -9.061 -5.500 3.250 1.00 98.81 191 VAL A CA 1
ATOM 1449 C C . VAL A 1 191 ? -9.035 -6.101 1.842 1.00 98.81 191 VAL A C 1
ATOM 1451 O O . VAL A 1 191 ? -8.829 -5.371 0.874 1.00 98.81 191 VAL A O 1
ATOM 1454 N N . GLU A 1 192 ? -9.311 -7.399 1.716 1.00 98.62 192 GLU A N 1
ATOM 1455 C CA . GLU A 1 192 ? -9.422 -8.087 0.429 1.00 98.62 192 GLU A CA 1
ATOM 1456 C C . GLU A 1 192 ? -10.485 -7.435 -0.465 1.00 98.62 192 GLU A C 1
ATOM 1458 O O . GLU A 1 192 ? -10.178 -6.980 -1.562 1.00 98.62 192 GLU A O 1
ATOM 1463 N N . SER A 1 193 ? -11.722 -7.335 0.026 1.00 98.31 193 SER A N 1
ATOM 1464 C CA . SER A 1 193 ? -12.868 -6.867 -0.766 1.00 98.31 193 SER A CA 1
ATOM 1465 C C . SER A 1 193 ? -12.927 -5.354 -0.988 1.00 98.31 193 SER A C 1
ATOM 1467 O O . SER A 1 193 ? -13.576 -4.923 -1.936 1.00 98.31 193 SER A O 1
ATOM 1469 N N . ILE A 1 194 ? -12.272 -4.547 -0.149 1.00 98.44 194 ILE A N 1
ATOM 1470 C CA . ILE A 1 194 ? -12.283 -3.081 -0.264 1.00 98.44 194 ILE A CA 1
ATOM 1471 C C . ILE A 1 194 ? -11.045 -2.566 -1.008 1.00 98.44 194 ILE A C 1
ATOM 1473 O O . ILE A 1 194 ? -11.138 -1.626 -1.792 1.00 98.44 194 ILE A O 1
ATOM 1477 N N . LEU A 1 195 ? -9.867 -3.140 -0.744 1.00 98.38 195 LEU A N 1
ATOM 1478 C CA . LEU A 1 195 ? -8.593 -2.540 -1.152 1.00 98.38 195 LEU A CA 1
ATOM 1479 C C . LEU A 1 195 ? -7.861 -3.351 -2.226 1.00 98.38 195 LEU A C 1
ATOM 1481 O O . LEU A 1 195 ? -7.347 -2.766 -3.180 1.00 98.38 195 LEU A O 1
ATOM 1485 N N . VAL A 1 196 ? -7.779 -4.676 -2.071 1.00 98.38 196 VAL A N 1
ATOM 1486 C CA . VAL A 1 196 ? -6.892 -5.521 -2.895 1.00 98.38 196 VAL A CA 1
ATOM 1487 C C . VAL A 1 196 ? -7.596 -6.056 -4.145 1.00 98.38 196 VAL A C 1
ATOM 1489 O O . VAL A 1 196 ? -7.054 -5.958 -5.251 1.00 98.38 196 VAL A O 1
ATOM 1492 N N . ALA A 1 197 ? -8.819 -6.554 -3.976 1.00 98.00 197 ALA A N 1
ATOM 1493 C CA . ALA A 1 197 ? -9.682 -7.095 -5.021 1.00 98.00 197 ALA A CA 1
ATOM 1494 C C . ALA A 1 197 ? -11.104 -6.493 -4.943 1.00 98.00 197 ALA A C 1
ATOM 1496 O O . ALA A 1 197 ? -12.084 -7.225 -4.769 1.00 98.00 197 ALA A O 1
ATOM 1497 N N . PRO A 1 198 ? -11.247 -5.157 -5.061 1.00 97.12 198 PRO A N 1
ATOM 1498 C CA . PRO A 1 198 ? -12.555 -4.516 -5.047 1.00 97.12 198 PRO A CA 1
ATOM 1499 C C . PRO A 1 198 ? -13.421 -4.960 -6.223 1.00 97.12 198 PRO A C 1
ATOM 1501 O O . PRO A 1 198 ? -12.927 -5.197 -7.328 1.00 97.12 198 PRO A O 1
ATOM 1504 N N . LYS A 1 199 ? -14.741 -5.000 -5.998 1.00 94.12 199 LYS A N 1
ATOM 1505 C CA . LYS A 1 199 ? -15.745 -5.323 -7.029 1.00 94.12 199 LYS A CA 1
ATOM 1506 C C . LYS A 1 199 ? -15.553 -4.476 -8.288 1.00 94.12 199 LYS A C 1
ATOM 1508 O O . LYS A 1 199 ? -15.653 -4.987 -9.401 1.00 94.12 199 LYS A O 1
ATOM 1513 N N . LEU A 1 200 ? -15.299 -3.184 -8.097 1.00 96.06 200 LEU A N 1
ATOM 1514 C CA . LEU A 1 200 ? -14.880 -2.267 -9.145 1.00 96.06 200 LEU A CA 1
ATOM 1515 C C . LEU A 1 200 ? -13.654 -1.512 -8.639 1.00 96.06 200 LEU A C 1
ATOM 1517 O O . LEU A 1 200 ? -13.789 -0.739 -7.694 1.00 96.06 200 LEU A O 1
ATOM 1521 N N . PRO A 1 201 ? -12.460 -1.727 -9.212 1.00 95.94 201 PRO A N 1
ATOM 1522 C CA . PRO A 1 201 ? -11.281 -0.980 -8.807 1.00 95.94 201 PRO A CA 1
ATOM 1523 C C . PRO A 1 201 ? -11.399 0.485 -9.214 1.00 95.94 201 PRO A C 1
ATOM 1525 O O . PRO A 1 201 ? -12.121 0.830 -10.155 1.00 95.94 201 PRO A O 1
ATOM 1528 N N . LEU A 1 202 ? -10.652 1.346 -8.523 1.00 94.25 202 LEU A N 1
ATOM 1529 C CA . LEU A 1 202 ? -10.434 2.709 -8.995 1.00 94.25 202 LEU A CA 1
ATOM 1530 C C . LEU A 1 202 ? -9.729 2.689 -10.363 1.00 94.25 202 LEU A C 1
ATOM 1532 O O . LEU A 1 202 ? -9.000 1.739 -10.658 1.00 94.25 202 LEU A O 1
ATOM 1536 N N . PRO A 1 203 ? -9.928 3.720 -11.201 1.00 91.75 203 PRO A N 1
ATOM 1537 C CA . PRO A 1 203 ? -9.382 3.727 -12.553 1.00 91.75 203 PRO A CA 1
ATOM 1538 C C . PRO A 1 203 ? -7.854 3.581 -12.592 1.00 91.75 203 PRO A C 1
ATOM 1540 O O . PRO A 1 203 ? -7.138 4.214 -11.812 1.00 91.75 203 PRO A O 1
ATOM 1543 N N . ALA A 1 204 ? -7.352 2.783 -13.540 1.00 83.75 204 ALA A N 1
ATOM 1544 C CA . ALA A 1 204 ? -5.915 2.626 -13.761 1.00 83.75 204 ALA A CA 1
ATOM 1545 C C . ALA A 1 204 ? -5.248 3.945 -14.160 1.00 83.75 204 ALA A C 1
ATOM 1547 O O . ALA A 1 204 ? -5.749 4.701 -14.998 1.00 83.75 204 ALA A O 1
ATOM 1548 N N . ASN A 1 205 ? -4.033 4.140 -13.654 1.00 83.31 205 ASN A N 1
ATOM 1549 C CA . ASN A 1 205 ? -3.089 5.080 -14.234 1.00 83.31 205 ASN A CA 1
ATOM 1550 C C . ASN A 1 205 ? -2.438 4.433 -15.471 1.00 83.31 205 ASN A C 1
ATOM 1552 O O . ASN A 1 205 ? -1.893 3.332 -15.379 1.00 83.31 205 ASN A O 1
ATOM 1556 N N . ILE A 1 206 ? -2.499 5.102 -16.625 1.00 82.44 206 ILE A N 1
ATOM 1557 C CA . ILE A 1 206 ? -1.991 4.606 -17.920 1.00 82.44 206 ILE A CA 1
ATOM 1558 C C . ILE A 1 206 ? -0.807 5.427 -18.459 1.00 82.44 206 ILE A C 1
ATOM 1560 O O . ILE A 1 206 ? -0.559 5.450 -19.664 1.00 82.44 206 ILE A O 1
ATOM 1564 N N . GLU A 1 207 ? -0.078 6.120 -17.583 1.00 86.12 207 GLU A N 1
ATOM 1565 C CA . GLU A 1 207 ? 1.113 6.884 -17.961 1.00 86.12 207 GLU A CA 1
ATOM 1566 C C . GLU A 1 207 ? 2.281 6.010 -18.464 1.00 86.12 207 GLU A C 1
ATOM 1568 O O . GLU A 1 207 ? 2.275 4.781 -18.354 1.00 86.12 207 GLU A O 1
ATOM 1573 N N . ALA A 1 208 ? 3.325 6.653 -19.000 1.00 81.69 208 ALA A N 1
ATOM 1574 C CA . ALA A 1 208 ? 4.498 5.995 -19.590 1.00 81.69 208 ALA A CA 1
ATOM 1575 C C . ALA A 1 208 ? 5.228 5.030 -18.627 1.00 81.69 208 ALA A C 1
ATOM 1577 O O . ALA A 1 208 ? 5.727 3.987 -19.053 1.00 81.69 208 ALA A O 1
ATOM 1578 N N . ALA A 1 209 ? 5.215 5.318 -17.327 1.00 91.56 209 ALA A N 1
ATOM 1579 C CA . ALA A 1 209 ? 5.812 4.466 -16.300 1.00 91.56 209 ALA A CA 1
ATOM 1580 C C . ALA A 1 209 ? 4.869 3.367 -15.764 1.00 91.56 209 ALA A C 1
ATOM 1582 O O . ALA A 1 209 ? 5.306 2.520 -14.982 1.00 91.56 209 ALA A O 1
ATOM 1583 N N . SER A 1 210 ? 3.593 3.357 -16.174 1.00 95.50 210 SER A N 1
ATOM 1584 C CA . SER A 1 210 ? 2.583 2.403 -15.708 1.00 95.50 210 SER A CA 1
ATOM 1585 C C . SER A 1 210 ? 2.257 1.339 -16.757 1.00 95.50 210 SER A C 1
ATOM 1587 O O . SER A 1 210 ? 2.161 1.603 -17.960 1.00 95.50 210 SER A O 1
ATOM 1589 N N . SER A 1 211 ? 2.042 0.118 -16.271 1.00 96.62 211 SER A N 1
ATOM 1590 C CA . SER A 1 211 ? 1.590 -1.032 -17.059 1.00 96.62 211 SER A CA 1
ATOM 1591 C C . SER A 1 211 ? 0.083 -1.031 -17.325 1.00 96.62 211 SER A C 1
ATOM 1593 O O . SER A 1 211 ? -0.360 -1.752 -18.215 1.00 96.62 211 SER A O 1
ATOM 1595 N N . GLY A 1 212 ? -0.696 -0.219 -16.597 1.00 96.06 212 GLY A N 1
ATOM 1596 C CA . GLY A 1 212 ? -2.137 -0.043 -16.824 1.00 96.06 212 GLY A CA 1
ATOM 1597 C C . GLY A 1 212 ? -3.061 -1.024 -16.091 1.00 96.06 212 GLY A C 1
ATOM 1598 O O . GLY A 1 212 ? -4.228 -1.122 -16.453 1.00 96.06 212 GLY A O 1
ATOM 1599 N N . PHE A 1 213 ? -2.572 -1.748 -15.079 1.00 97.56 213 PHE A N 1
ATOM 1600 C CA . PHE A 1 213 ? -3.421 -2.582 -14.216 1.00 97.56 213 PHE A CA 1
ATOM 1601 C C . PHE A 1 213 ? -4.249 -1.743 -13.235 1.00 97.56 213 PHE A C 1
ATOM 1603 O O . PHE A 1 213 ? -3.807 -0.683 -12.790 1.00 97.56 213 PHE A O 1
ATOM 1610 N N . GLU A 1 214 ? -5.419 -2.256 -12.848 1.00 95.31 214 GLU A N 1
ATOM 1611 C CA . GLU A 1 214 ? -6.362 -1.564 -11.953 1.00 95.31 214 GLU A CA 1
ATOM 1612 C C . GLU A 1 214 ? -6.390 -2.140 -10.527 1.00 95.31 214 GLU A C 1
ATOM 1614 O O . GLU A 1 214 ? -6.759 -1.441 -9.584 1.00 95.31 214 GLU A O 1
ATOM 1619 N N . SER A 1 215 ? -5.975 -3.397 -10.339 1.00 97.69 215 SER A N 1
ATOM 1620 C CA . SER A 1 215 ? -5.941 -4.049 -9.024 1.00 97.69 215 SER A CA 1
ATOM 1621 C C . SER A 1 215 ? -4.784 -5.036 -8.882 1.00 97.69 215 SER A C 1
ATOM 1623 O O . SER A 1 215 ? -4.222 -5.514 -9.868 1.00 97.69 215 SER A O 1
ATOM 1625 N N . VAL A 1 216 ? -4.455 -5.371 -7.633 1.00 98.12 216 VAL A N 1
ATOM 1626 C CA . VAL A 1 216 ? -3.456 -6.395 -7.293 1.00 98.12 216 VAL A CA 1
ATOM 1627 C C . VAL A 1 216 ? -3.880 -7.774 -7.806 1.00 98.12 216 VAL A C 1
ATOM 1629 O O . VAL A 1 216 ? -3.051 -8.504 -8.346 1.00 98.12 216 VAL A O 1
ATOM 1632 N N . ASP A 1 217 ? -5.174 -8.092 -7.711 1.00 97.94 217 ASP A N 1
ATOM 1633 C CA . ASP A 1 217 ? -5.755 -9.325 -8.255 1.00 97.94 217 ASP A CA 1
ATOM 1634 C C . ASP A 1 217 ? -5.444 -9.494 -9.751 1.00 97.94 217 ASP A C 1
ATOM 1636 O O . ASP A 1 217 ? -4.976 -10.547 -10.184 1.00 97.94 217 ASP A O 1
ATOM 1640 N N . GLN A 1 218 ? -5.624 -8.437 -10.553 1.00 97.81 218 GLN A N 1
ATOM 1641 C CA . GLN A 1 218 ? -5.303 -8.489 -11.982 1.00 97.81 218 GLN A CA 1
ATOM 1642 C C . GLN A 1 218 ? -3.799 -8.685 -12.229 1.00 97.81 218 GLN A C 1
ATOM 1644 O O . GLN A 1 218 ? -3.431 -9.432 -13.138 1.00 97.81 218 GLN A O 1
ATOM 1649 N N . VAL A 1 219 ? -2.937 -8.039 -11.434 1.00 98.50 219 VAL A N 1
ATOM 1650 C CA . VAL A 1 219 ? -1.474 -8.137 -11.580 1.00 98.50 219 VAL A CA 1
ATOM 1651 C C . VAL A 1 219 ? -1.016 -9.586 -11.452 1.00 98.50 219 VAL A C 1
ATOM 1653 O O . VAL A 1 219 ? -0.388 -10.111 -12.369 1.00 98.50 219 VAL A O 1
ATOM 1656 N N . PHE A 1 220 ? -1.360 -10.259 -10.353 1.00 98.25 220 PHE A N 1
ATOM 1657 C CA . PHE A 1 220 ? -0.881 -11.624 -10.118 1.00 98.25 220 PHE A CA 1
ATOM 1658 C C . PHE A 1 220 ? -1.654 -12.679 -10.916 1.00 98.25 220 PHE A C 1
ATOM 1660 O O . PHE A 1 220 ? -1.087 -13.716 -11.253 1.00 98.25 220 PHE A O 1
ATOM 1667 N N . ARG A 1 221 ? -2.901 -12.405 -11.324 1.00 98.00 221 ARG A N 1
ATOM 1668 C CA . ARG A 1 221 ? -3.640 -13.301 -12.227 1.00 98.00 221 ARG A CA 1
ATOM 1669 C C . ARG A 1 221 ? -3.059 -13.331 -13.641 1.00 98.00 221 ARG A C 1
ATOM 1671 O O . ARG A 1 221 ? -3.001 -14.401 -14.236 1.00 98.00 221 ARG A O 1
ATOM 1678 N N . PHE A 1 222 ? -2.670 -12.181 -14.194 1.00 98.00 222 PHE A N 1
ATOM 1679 C CA . PHE A 1 222 ? -2.288 -12.079 -15.611 1.00 98.00 222 PHE A CA 1
ATOM 1680 C C . PHE A 1 222 ? -0.790 -11.898 -15.857 1.00 98.00 222 PHE A C 1
ATOM 1682 O O . PHE A 1 222 ? -0.345 -12.040 -16.994 1.00 98.00 222 PHE A O 1
ATOM 1689 N N . ALA A 1 223 ? -0.017 -11.558 -14.828 1.00 98.12 223 ALA A N 1
ATOM 1690 C CA . ALA A 1 223 ? 1.400 -11.253 -14.972 1.00 98.12 223 ALA A CA 1
ATOM 1691 C C . ALA A 1 223 ? 2.235 -11.745 -13.782 1.00 98.12 223 ALA A C 1
ATOM 1693 O O . ALA A 1 223 ? 3.204 -11.098 -13.409 1.00 98.12 223 ALA A O 1
ATOM 1694 N N . SER A 1 224 ? 1.872 -12.875 -13.170 1.00 98.12 224 SER A N 1
ATOM 1695 C CA . SER A 1 224 ? 2.709 -13.510 -12.140 1.00 98.12 224 SER A CA 1
ATOM 1696 C C . SER A 1 224 ? 4.134 -13.818 -12.642 1.00 98.12 224 SER A C 1
ATOM 1698 O O . SER A 1 224 ? 4.343 -14.041 -13.835 1.00 98.12 224 SER A O 1
ATOM 1700 N N . SER A 1 225 ? 5.124 -13.825 -11.739 1.00 98.50 225 SER A N 1
ATOM 1701 C CA . SER A 1 225 ? 6.552 -13.976 -12.070 1.00 98.50 225 SER A CA 1
ATOM 1702 C C . SER A 1 225 ? 7.296 -14.804 -11.022 1.00 98.50 225 SER A C 1
ATOM 1704 O O . SER A 1 225 ? 6.984 -14.731 -9.834 1.00 98.50 225 SER A O 1
ATOM 1706 N N . THR A 1 226 ? 8.309 -15.566 -11.453 1.00 98.56 226 THR A N 1
ATOM 1707 C CA . THR A 1 226 ? 9.185 -16.340 -10.553 1.00 98.56 226 THR A CA 1
ATOM 1708 C C . THR A 1 226 ? 10.309 -15.514 -9.926 1.00 98.56 226 THR A C 1
ATOM 1710 O O . THR A 1 226 ? 11.066 -16.014 -9.083 1.00 98.56 226 THR A O 1
ATOM 1713 N N . ALA A 1 227 ? 10.464 -14.254 -10.344 1.00 98.56 227 ALA A N 1
ATOM 1714 C CA . ALA A 1 227 ? 11.466 -13.362 -9.780 1.00 98.56 227 ALA A CA 1
ATOM 1715 C C . ALA A 1 227 ? 11.286 -13.220 -8.257 1.00 98.56 227 ALA A C 1
ATOM 1717 O O . ALA A 1 227 ? 10.155 -13.173 -7.771 1.00 98.56 227 ALA A O 1
ATOM 1718 N N . PRO A 1 228 ? 12.382 -13.176 -7.480 1.00 98.50 228 PRO A N 1
ATOM 1719 C CA . PRO A 1 228 ? 12.281 -12.982 -6.041 1.00 98.50 228 PRO A CA 1
ATOM 1720 C C . PRO A 1 228 ? 11.678 -11.614 -5.718 1.00 98.50 228 PRO A C 1
ATOM 1722 O O . PRO A 1 228 ? 11.940 -10.646 -6.431 1.00 98.50 228 PRO A O 1
ATOM 1725 N N . MET A 1 229 ? 10.912 -11.522 -4.631 1.00 98.62 229 MET A N 1
ATOM 1726 C CA . MET A 1 229 ? 10.195 -10.303 -4.251 1.00 98.62 229 MET A CA 1
ATOM 1727 C C . MET A 1 229 ? 10.692 -9.748 -2.916 1.00 98.62 229 MET A C 1
ATOM 1729 O O . MET A 1 229 ? 10.766 -10.455 -1.910 1.00 98.62 229 MET A O 1
ATOM 1733 N N . PHE A 1 230 ? 10.985 -8.451 -2.894 1.00 98.44 230 PHE A N 1
ATOM 1734 C CA . PHE A 1 230 ? 11.297 -7.707 -1.677 1.00 98.44 230 PHE A CA 1
ATOM 1735 C C . PHE A 1 230 ? 10.123 -6.810 -1.289 1.00 98.44 230 PHE A C 1
ATOM 1737 O O . PHE A 1 230 ? 9.675 -5.989 -2.084 1.00 98.44 230 PHE A O 1
ATOM 1744 N N . ILE A 1 231 ? 9.638 -6.948 -0.059 1.00 98.50 231 ILE A N 1
ATOM 1745 C CA . ILE A 1 231 ? 8.610 -6.086 0.519 1.00 98.50 231 ILE A CA 1
ATOM 1746 C C . ILE A 1 231 ? 9.301 -5.005 1.353 1.00 98.50 231 ILE A C 1
ATOM 1748 O O . ILE A 1 231 ? 10.066 -5.299 2.275 1.00 98.50 231 ILE A O 1
ATOM 1752 N N . THR A 1 232 ? 9.020 -3.749 1.024 1.00 98.12 232 THR A N 1
ATOM 1753 C CA . THR A 1 232 ? 9.575 -2.558 1.669 1.00 98.12 232 THR A CA 1
ATOM 1754 C C . THR A 1 232 ? 8.449 -1.631 2.143 1.00 98.12 232 THR A C 1
ATOM 1756 O O . THR A 1 232 ? 7.268 -1.816 1.834 1.00 98.12 232 THR A O 1
ATOM 1759 N N . GLY A 1 233 ? 8.812 -0.622 2.934 1.00 96.38 233 GLY A N 1
ATOM 1760 C CA . GLY A 1 233 ? 7.871 0.316 3.548 1.00 96.38 233 GLY A CA 1
ATOM 1761 C C . GLY A 1 233 ? 7.838 0.162 5.065 1.00 96.38 233 GLY A C 1
ATOM 1762 O O . GLY A 1 233 ? 7.792 -0.945 5.600 1.00 96.38 233 GLY A O 1
ATOM 1763 N N . ARG A 1 234 ? 7.895 1.287 5.781 1.00 95.56 234 ARG A N 1
ATOM 1764 C CA . ARG A 1 234 ? 8.088 1.307 7.239 1.00 95.56 234 ARG A CA 1
ATOM 1765 C C . ARG A 1 234 ? 7.023 0.494 7.971 1.00 95.56 234 ARG A C 1
ATOM 1767 O O . ARG A 1 234 ? 7.360 -0.288 8.851 1.00 95.56 234 ARG A O 1
ATOM 1774 N N . GLU A 1 235 ? 5.764 0.669 7.602 1.00 94.69 235 GLU A N 1
ATOM 1775 C CA . GLU A 1 235 ? 4.621 0.014 8.228 1.00 94.69 235 GLU A CA 1
ATOM 1776 C C . GLU A 1 235 ? 4.550 -1.477 7.857 1.00 94.69 235 GLU A C 1
ATOM 1778 O O . GLU A 1 235 ? 4.175 -2.294 8.697 1.00 94.69 235 GLU A O 1
ATOM 1783 N N . MET A 1 236 ? 4.979 -1.851 6.642 1.00 98.06 236 MET A N 1
ATOM 1784 C CA . MET A 1 236 ? 5.093 -3.258 6.236 1.00 98.06 236 MET A CA 1
ATOM 1785 C C . MET A 1 236 ? 6.127 -3.985 7.095 1.00 98.06 236 MET A C 1
ATOM 1787 O O . MET A 1 236 ? 5.837 -5.058 7.622 1.00 98.06 236 MET A O 1
ATOM 1791 N N . LEU A 1 237 ? 7.301 -3.381 7.305 1.00 97.69 237 LEU A N 1
ATOM 1792 C CA . LEU A 1 237 ? 8.318 -3.938 8.198 1.00 97.69 237 LEU A CA 1
ATOM 1793 C C . LEU A 1 237 ? 7.848 -3.963 9.652 1.00 97.69 237 LEU A C 1
ATOM 1795 O O . LEU A 1 237 ? 7.932 -5.006 10.293 1.00 97.69 237 LEU A O 1
ATOM 1799 N N . ALA A 1 238 ? 7.274 -2.862 10.148 1.00 97.19 238 ALA A N 1
ATOM 1800 C CA . ALA A 1 238 ? 6.759 -2.790 11.51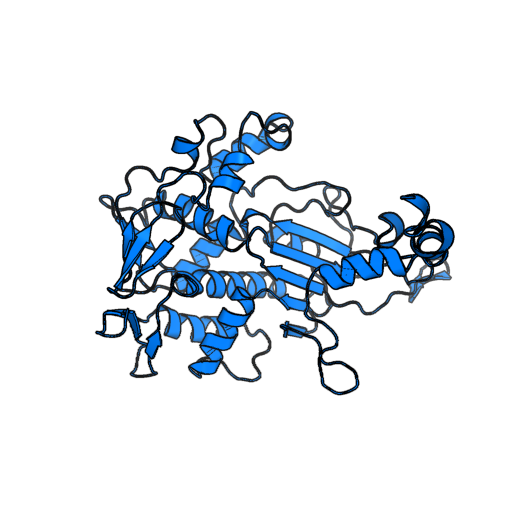3 1.00 97.19 238 ALA A CA 1
ATOM 1801 C C . ALA A 1 238 ? 5.719 -3.884 11.797 1.00 97.19 238 ALA A C 1
ATOM 1803 O O . ALA A 1 238 ? 5.681 -4.410 12.908 1.00 97.19 238 ALA A O 1
ATOM 1804 N N . SER A 1 239 ? 4.907 -4.264 10.803 1.00 97.06 239 SER A N 1
ATOM 1805 C CA . SER A 1 239 ? 3.932 -5.351 10.945 1.00 97.06 239 SER A CA 1
ATOM 1806 C C . SER A 1 239 ? 4.587 -6.716 11.198 1.00 97.06 239 SER A C 1
ATOM 1808 O O . SER A 1 239 ? 4.068 -7.497 11.987 1.00 97.06 239 SER A O 1
ATOM 1810 N N . ILE A 1 240 ? 5.752 -6.982 10.602 1.00 98.44 240 ILE A N 1
ATOM 1811 C CA . ILE A 1 240 ? 6.506 -8.227 10.800 1.00 98.44 240 ILE A CA 1
ATOM 1812 C C . ILE A 1 240 ? 7.339 -8.159 12.080 1.00 98.44 240 ILE A C 1
ATOM 1814 O O . ILE A 1 240 ? 7.282 -9.076 12.900 1.00 98.44 240 ILE A O 1
ATOM 1818 N N . ASP A 1 241 ? 8.072 -7.064 12.279 1.00 98.12 241 ASP A N 1
ATOM 1819 C CA . ASP A 1 241 ? 8.956 -6.878 13.431 1.00 98.12 241 ASP A CA 1
ATOM 1820 C C . ASP A 1 241 ? 8.168 -6.900 14.745 1.00 98.12 241 ASP A C 1
ATOM 1822 O O . ASP A 1 241 ? 8.567 -7.589 15.677 1.00 98.12 241 ASP A O 1
ATOM 1826 N N . THR A 1 242 ? 6.983 -6.277 14.791 1.00 98.12 242 THR A N 1
ATOM 1827 C CA . THR A 1 242 ? 6.105 -6.326 15.976 1.00 98.12 242 THR A CA 1
ATOM 1828 C C . THR A 1 242 ? 5.748 -7.767 16.354 1.00 98.12 242 THR A C 1
ATOM 1830 O O . THR A 1 242 ? 5.798 -8.135 17.527 1.00 98.12 242 THR A O 1
ATOM 1833 N N . LEU A 1 243 ? 5.408 -8.616 15.378 1.00 98.50 243 LEU A N 1
ATOM 1834 C CA . LEU A 1 243 ? 5.069 -10.015 15.651 1.00 98.50 243 LEU A CA 1
ATOM 1835 C C . LEU A 1 243 ? 6.300 -10.823 16.091 1.00 98.50 243 LEU A C 1
ATOM 1837 O O . LEU A 1 243 ? 6.180 -11.700 16.950 1.00 98.50 243 LEU A O 1
ATOM 1841 N N . LYS A 1 244 ? 7.486 -10.520 15.549 1.00 98.00 244 LYS A N 1
ATOM 1842 C CA . LYS A 1 244 ? 8.756 -11.140 15.965 1.00 98.00 244 LYS A CA 1
ATOM 1843 C C . LYS A 1 244 ? 9.166 -10.721 17.379 1.00 98.00 244 LYS A C 1
ATOM 1845 O O . LYS A 1 244 ? 9.553 -11.580 18.172 1.00 98.00 244 LYS A O 1
ATOM 1850 N N . ASP A 1 245 ? 9.028 -9.443 17.722 1.00 97.31 245 ASP A N 1
ATOM 1851 C CA . ASP A 1 245 ? 9.382 -8.892 19.036 1.00 97.31 245 ASP A CA 1
ATOM 1852 C C . ASP A 1 245 ? 8.547 -9.525 20.159 1.00 97.31 245 ASP A C 1
ATOM 1854 O O . ASP A 1 245 ? 9.077 -9.883 21.215 1.00 97.31 245 ASP A O 1
ATOM 1858 N N . HIS A 1 246 ? 7.260 -9.775 19.894 1.00 97.00 246 HIS A N 1
ATOM 1859 C CA . HIS A 1 246 ? 6.366 -10.512 20.799 1.00 97.00 246 HIS A CA 1
ATOM 1860 C C . HIS A 1 246 ? 6.471 -12.039 20.675 1.00 97.00 246 HIS A C 1
ATOM 1862 O O . HIS A 1 246 ? 5.713 -12.771 21.314 1.00 97.00 246 HIS A O 1
ATOM 1868 N N . ARG A 1 247 ? 7.427 -12.541 19.880 1.00 97.12 247 ARG A N 1
ATOM 1869 C CA . ARG A 1 247 ? 7.690 -13.974 19.651 1.00 97.12 247 ARG A CA 1
ATOM 1870 C C . ARG A 1 247 ? 6.460 -14.744 19.156 1.00 97.12 247 ARG A C 1
ATOM 1872 O O . ARG A 1 247 ? 6.292 -15.920 19.478 1.00 97.12 247 ARG A O 1
ATOM 1879 N N . LEU A 1 248 ? 5.594 -14.064 18.410 1.00 97.62 248 LEU A N 1
ATOM 1880 C CA . LEU A 1 248 ? 4.437 -14.651 17.737 1.00 97.62 248 LEU A CA 1
ATOM 1881 C C . LEU A 1 248 ? 4.820 -15.196 16.361 1.00 97.62 248 LEU A C 1
ATOM 1883 O O . LEU A 1 248 ? 4.225 -16.162 15.903 1.00 97.62 248 LEU A O 1
ATOM 1887 N N . LEU A 1 249 ? 5.831 -14.594 15.733 1.00 98.06 249 LEU A N 1
ATOM 1888 C CA . LEU A 1 249 ? 6.352 -14.987 14.430 1.00 98.06 249 LEU A CA 1
ATOM 1889 C C . LEU A 1 249 ? 7.813 -15.423 14.549 1.00 98.06 249 LEU A C 1
ATOM 1891 O O . LEU A 1 249 ? 8.573 -14.856 15.344 1.00 98.06 249 LEU A O 1
ATOM 1895 N N . ARG A 1 250 ? 8.231 -16.421 13.762 1.00 97.56 250 ARG A N 1
ATOM 1896 C CA . ARG A 1 250 ? 9.618 -16.896 13.799 1.00 97.56 250 ARG A CA 1
ATOM 1897 C C . ARG A 1 250 ? 10.590 -15.831 13.292 1.00 97.56 250 ARG A C 1
ATOM 1899 O O . ARG A 1 250 ? 10.285 -15.042 12.397 1.00 97.56 250 ARG A O 1
ATOM 1906 N N . SER A 1 251 ? 11.805 -15.826 13.837 1.00 96.06 251 SER A N 1
ATOM 1907 C CA . SER A 1 251 ? 12.850 -14.885 13.416 1.00 96.06 251 SER A CA 1
ATOM 1908 C C . SER A 1 251 ? 13.263 -15.088 11.953 1.00 96.06 251 SER A C 1
ATOM 1910 O O . SER A 1 251 ? 13.528 -14.101 11.262 1.00 96.06 251 SER A O 1
ATOM 1912 N N . ASP A 1 252 ? 13.243 -16.337 11.481 1.00 95.12 252 ASP A N 1
ATOM 1913 C CA . ASP A 1 252 ? 13.557 -16.786 10.119 1.00 95.12 252 ASP A CA 1
ATOM 1914 C C . ASP A 1 252 ? 12.331 -16.859 9.187 1.00 95.12 252 ASP A C 1
ATOM 1916 O O . ASP A 1 252 ? 12.397 -17.476 8.122 1.00 95.12 252 ASP A O 1
ATOM 1920 N N . PHE A 1 253 ? 11.218 -16.215 9.564 1.00 97.69 253 PHE A N 1
ATOM 1921 C CA . PHE A 1 253 ? 10.021 -16.108 8.732 1.00 97.69 253 PHE A CA 1
ATOM 1922 C C . PHE A 1 253 ? 10.346 -15.668 7.296 1.00 97.69 253 PHE A C 1
ATOM 1924 O O . PHE A 1 253 ? 11.058 -14.684 7.080 1.00 97.69 253 PHE A O 1
ATOM 1931 N N . SER A 1 254 ? 9.781 -16.391 6.327 1.00 94.69 254 SER A N 1
ATOM 1932 C CA . SER A 1 254 ? 10.079 -16.265 4.893 1.00 94.69 254 SER A CA 1
ATOM 1933 C C . SER A 1 254 ? 8.829 -16.146 4.010 1.00 94.69 254 SER A C 1
ATOM 1935 O O . SER A 1 254 ? 8.899 -16.374 2.805 1.00 94.69 254 SER A O 1
ATOM 1937 N N . GLY A 1 255 ? 7.691 -15.746 4.591 1.00 95.94 255 GLY A N 1
ATOM 1938 C CA . GLY A 1 255 ? 6.469 -15.446 3.837 1.00 95.94 255 GLY A CA 1
ATOM 1939 C C . GLY A 1 255 ? 5.385 -16.522 3.852 1.00 95.94 255 GLY A C 1
ATOM 1940 O O . GLY A 1 255 ? 4.493 -16.464 3.010 1.00 95.94 255 GLY A O 1
ATOM 1941 N N . ASP A 1 256 ? 5.423 -17.474 4.790 1.00 97.94 256 ASP A N 1
ATOM 1942 C CA . ASP A 1 256 ? 4.324 -18.430 4.969 1.00 97.94 256 ASP A CA 1
ATOM 1943 C C . ASP A 1 256 ? 3.029 -17.714 5.396 1.00 97.94 256 ASP A C 1
ATOM 1945 O O . ASP A 1 256 ? 2.987 -16.969 6.378 1.00 97.94 256 ASP A O 1
ATOM 1949 N N . VAL A 1 257 ? 1.964 -17.908 4.618 1.00 98.00 257 VAL A N 1
ATOM 1950 C CA . VAL A 1 257 ? 0.711 -17.158 4.777 1.00 98.00 257 VAL A CA 1
ATOM 1951 C C . VAL A 1 257 ? -0.006 -17.516 6.074 1.00 98.00 257 VAL A C 1
ATOM 1953 O O . VAL A 1 257 ? -0.524 -16.624 6.749 1.00 98.00 257 VAL A O 1
ATOM 1956 N N . GLU A 1 258 ? -0.064 -18.802 6.416 1.00 97.88 258 GLU A N 1
ATOM 1957 C CA . GLU A 1 258 ? -0.821 -19.265 7.578 1.00 97.88 258 GLU A CA 1
ATOM 1958 C C . GLU A 1 258 ? -0.070 -18.981 8.877 1.00 97.88 258 GLU A C 1
ATOM 1960 O O . GLU A 1 258 ? -0.698 -18.552 9.844 1.00 97.88 258 GLU A O 1
ATOM 1965 N N . GLU A 1 259 ? 1.262 -19.088 8.873 1.00 98.44 259 GLU A N 1
ATOM 1966 C CA . GLU A 1 259 ? 2.111 -18.658 9.986 1.00 98.44 259 GLU A CA 1
ATOM 1967 C C . GLU A 1 259 ? 1.905 -17.166 10.295 1.00 98.44 259 GLU A C 1
ATOM 1969 O O . GLU A 1 259 ? 1.697 -16.786 11.450 1.00 98.44 259 GLU A O 1
ATOM 1974 N N . LEU A 1 260 ? 1.901 -16.310 9.262 1.00 98.69 260 LEU A N 1
ATOM 1975 C CA . LEU A 1 260 ? 1.644 -14.879 9.439 1.00 98.69 260 LEU A CA 1
ATOM 1976 C C . LEU A 1 260 ? 0.222 -14.617 9.948 1.00 98.69 260 LEU A C 1
ATOM 1978 O O . LEU A 1 260 ? 0.032 -13.804 10.855 1.00 98.69 260 LEU A O 1
ATOM 1982 N N . ALA A 1 261 ? -0.776 -15.289 9.370 1.00 98.69 261 ALA A N 1
ATOM 1983 C CA . ALA A 1 261 ? -2.167 -15.112 9.763 1.00 98.69 261 ALA A CA 1
ATOM 1984 C C . ALA A 1 261 ? -2.414 -15.565 11.211 1.00 98.69 261 ALA A C 1
ATOM 1986 O O . ALA A 1 261 ? -3.138 -14.890 11.938 1.00 98.69 261 ALA A O 1
ATOM 1987 N N . GLU A 1 262 ? -1.796 -16.660 11.658 1.00 98.56 262 GLU A N 1
ATOM 1988 C CA . GLU A 1 262 ? -1.894 -17.142 13.038 1.00 98.56 262 GLU A CA 1
ATOM 1989 C C . GLU A 1 262 ? -1.271 -16.167 14.038 1.00 98.56 262 GLU A C 1
ATOM 1991 O O . GLU A 1 262 ? -1.933 -15.780 15.006 1.00 98.56 262 GLU A O 1
ATOM 1996 N N . ALA A 1 263 ? -0.054 -15.690 13.764 1.00 98.50 263 ALA A N 1
ATOM 1997 C CA . ALA A 1 263 ? 0.602 -14.686 14.597 1.00 98.50 263 ALA A CA 1
ATOM 1998 C C . ALA A 1 263 ? -0.221 -13.386 14.686 1.00 98.50 263 ALA A C 1
ATOM 2000 O O . ALA A 1 263 ? -0.390 -12.815 15.768 1.00 98.50 263 ALA A O 1
ATOM 2001 N N . ALA A 1 264 ? -0.774 -12.935 13.557 1.00 98.69 264 ALA A N 1
ATOM 2002 C CA . ALA A 1 264 ? -1.591 -11.730 13.494 1.00 98.69 264 ALA A CA 1
ATOM 2003 C C . ALA A 1 264 ? -2.958 -11.894 14.184 1.00 98.69 264 ALA A C 1
ATOM 2005 O O . ALA A 1 264 ? -3.404 -10.954 14.840 1.00 98.69 264 ALA A O 1
ATOM 2006 N N . ARG A 1 265 ? -3.603 -13.072 14.119 1.00 98.75 265 ARG A N 1
ATOM 2007 C CA . ARG A 1 265 ? -4.837 -13.362 14.880 1.00 98.75 265 ARG A CA 1
ATOM 2008 C C . ARG A 1 265 ? -4.621 -13.174 16.380 1.00 98.75 265 ARG A C 1
ATOM 2010 O O . ARG A 1 265 ? -5.404 -12.469 17.018 1.00 98.75 265 ARG A O 1
ATOM 2017 N N . GLU A 1 266 ? -3.548 -13.748 16.925 1.00 98.19 266 GLU A N 1
ATOM 2018 C CA . GLU A 1 266 ? -3.215 -13.607 18.349 1.00 98.19 266 GLU A CA 1
ATOM 2019 C C . GLU A 1 266 ? -2.972 -12.130 18.699 1.00 98.19 266 GLU A C 1
ATOM 2021 O O . GLU A 1 266 ? -3.614 -11.591 19.602 1.00 98.19 266 GLU A O 1
ATOM 2026 N N . PHE A 1 267 ? -2.115 -11.436 17.942 1.00 98.69 267 PHE A N 1
ATOM 2027 C CA . PHE A 1 267 ? -1.782 -10.034 18.205 1.00 98.69 267 PHE A CA 1
ATOM 2028 C C . PHE A 1 267 ? -2.989 -9.091 18.087 1.00 98.69 267 PHE A C 1
ATOM 2030 O O . PHE A 1 267 ? -3.216 -8.257 18.962 1.00 98.69 267 PHE A O 1
ATOM 2037 N N . CYS A 1 268 ? -3.796 -9.212 17.035 1.00 98.62 268 CYS A N 1
ATOM 2038 C CA . CYS A 1 268 ? -4.917 -8.305 16.779 1.00 98.62 268 CYS A CA 1
ATOM 2039 C C . CYS A 1 268 ? -6.109 -8.525 17.718 1.00 98.62 268 CYS A C 1
ATOM 2041 O O . CYS A 1 268 ? -6.938 -7.628 17.870 1.00 98.62 268 CYS A O 1
ATOM 2043 N N . SER A 1 269 ? -6.161 -9.670 18.406 1.00 98.25 269 SER A N 1
ATOM 2044 C CA . SER A 1 269 ? -7.142 -9.943 19.462 1.00 98.25 269 SER A CA 1
ATOM 2045 C C . SER A 1 269 ? -6.807 -9.288 20.816 1.00 98.25 269 SER A C 1
ATOM 2047 O O . SER A 1 269 ? -7.550 -9.461 21.789 1.00 98.25 269 SER A O 1
ATOM 2049 N N . SER A 1 270 ? -5.712 -8.520 20.883 1.00 98.44 270 SER A N 1
ATOM 2050 C CA . SER A 1 270 ? -5.308 -7.731 22.053 1.00 98.44 270 SER A CA 1
ATOM 2051 C C . SER A 1 270 ? -6.350 -6.685 22.462 1.00 98.44 270 SER A C 1
ATOM 2053 O O . SER A 1 270 ? -7.170 -6.231 21.656 1.00 98.44 270 SER A O 1
ATOM 2055 N N . GLU A 1 271 ? -6.283 -6.267 23.726 1.00 98.25 271 GLU A N 1
ATOM 2056 C CA . GLU A 1 271 ? -7.145 -5.224 24.294 1.00 98.25 271 GLU A CA 1
ATOM 2057 C C . GLU A 1 271 ? -6.350 -3.956 24.597 1.00 98.25 271 GLU A C 1
ATOM 2059 O O . GLU A 1 271 ? -5.207 -4.011 25.058 1.00 98.25 271 GLU A O 1
ATOM 2064 N N . VAL A 1 272 ? -6.958 -2.799 24.344 1.00 98.38 272 VAL A N 1
ATOM 2065 C CA . VAL A 1 272 ? -6.402 -1.505 24.737 1.00 98.38 272 VAL A CA 1
ATOM 2066 C C . VAL A 1 272 ? -6.784 -1.211 26.181 1.00 98.38 272 VAL A C 1
ATOM 2068 O O . VAL A 1 272 ? -7.962 -1.157 26.527 1.00 98.38 272 VAL A O 1
ATOM 2071 N N . ILE A 1 273 ? -5.776 -0.975 27.020 1.00 97.31 273 ILE A N 1
ATOM 2072 C CA . ILE A 1 273 ? -5.941 -0.604 28.428 1.00 97.31 273 ILE A CA 1
ATOM 2073 C C . ILE A 1 273 ? -5.252 0.735 28.668 1.00 97.31 273 ILE A C 1
ATOM 2075 O O . ILE A 1 273 ? -4.094 0.931 28.302 1.00 97.31 273 ILE A O 1
ATOM 2079 N N . ILE A 1 274 ? -5.946 1.656 29.329 1.00 96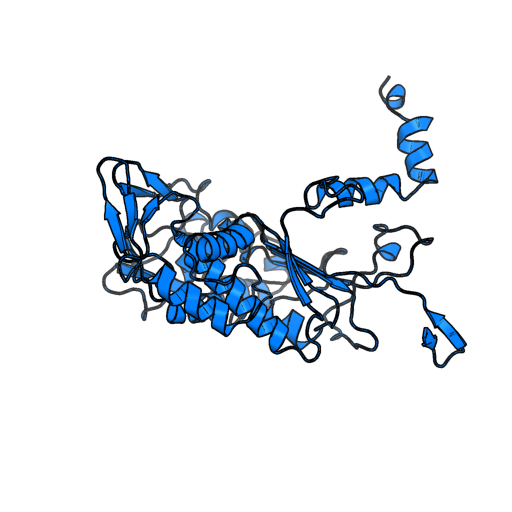.25 274 ILE A N 1
ATOM 2080 C CA . ILE A 1 274 ? -5.390 2.962 29.690 1.00 96.25 274 ILE A CA 1
ATOM 2081 C C . ILE A 1 274 ? -4.612 2.823 31.004 1.00 96.25 274 ILE A C 1
ATOM 2083 O O . ILE A 1 274 ? -5.174 2.443 32.033 1.00 96.25 274 ILE A O 1
ATOM 2087 N N . ARG A 1 275 ? -3.309 3.119 30.972 1.00 93.50 275 ARG A N 1
ATOM 2088 C CA . ARG A 1 275 ? -2.431 3.177 32.150 1.00 93.50 275 ARG A CA 1
ATOM 2089 C C . ARG A 1 275 ? -2.081 4.626 32.478 1.00 93.50 275 ARG A C 1
ATOM 2091 O O . ARG A 1 275 ? -2.338 5.544 31.705 1.00 93.50 275 ARG A O 1
ATOM 2098 N N . THR A 1 276 ? -1.448 4.834 33.630 1.00 92.00 276 THR A N 1
ATOM 2099 C CA . THR A 1 276 ? -0.980 6.161 34.062 1.00 92.00 276 THR A CA 1
ATOM 2100 C C . THR A 1 276 ? 0.096 6.754 33.151 1.00 92.00 276 THR A C 1
ATOM 2102 O O . THR A 1 276 ? 0.245 7.970 33.114 1.00 92.00 276 THR A O 1
ATOM 2105 N N . ASP A 1 277 ? 0.864 5.921 32.441 1.00 90.50 277 ASP A N 1
ATOM 2106 C CA . ASP A 1 277 ? 1.929 6.333 31.516 1.00 90.50 277 ASP A CA 1
ATOM 2107 C C . ASP A 1 277 ? 1.512 6.283 30.031 1.00 90.50 277 ASP A C 1
ATOM 2109 O O . ASP A 1 277 ? 2.367 6.405 29.141 1.00 90.50 277 ASP A O 1
ATOM 2113 N N . GLY A 1 278 ? 0.210 6.112 29.776 1.00 95.31 278 GLY A N 1
ATOM 2114 C CA . GLY A 1 278 ? -0.405 6.090 28.452 1.00 95.31 278 GLY A CA 1
ATOM 2115 C C . GLY A 1 278 ? -1.229 4.831 28.165 1.00 95.31 278 GLY A C 1
ATOM 2116 O O . GLY A 1 278 ? -1.249 3.888 28.959 1.00 95.31 278 GLY A O 1
ATOM 2117 N N . PRO A 1 279 ? -1.930 4.791 27.021 1.00 97.62 279 PRO A N 1
ATOM 2118 C CA . PRO A 1 279 ? -2.612 3.586 26.570 1.00 97.62 279 PRO A CA 1
ATOM 2119 C C . PRO A 1 279 ? -1.613 2.506 26.128 1.00 97.62 279 PRO A C 1
ATOM 2121 O O . PRO A 1 279 ? -0.607 2.785 25.468 1.00 97.62 279 PRO A O 1
ATOM 2124 N N . VAL A 1 280 ? -1.914 1.252 26.459 1.00 97.94 280 VAL A N 1
ATOM 2125 C CA . VAL A 1 280 ? -1.132 0.073 26.065 1.00 97.94 280 VAL A CA 1
AT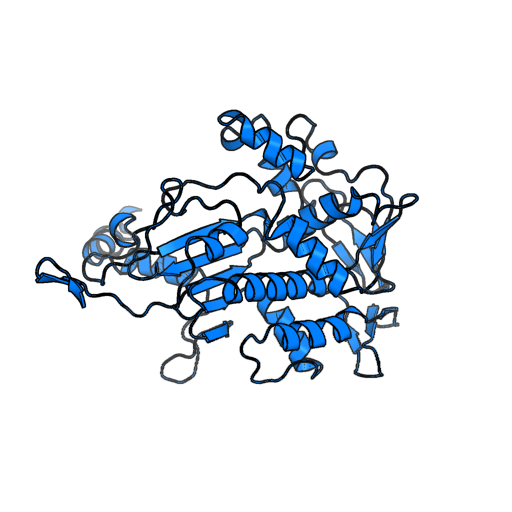OM 2126 C C . VAL A 1 280 ? -2.015 -0.949 25.359 1.00 97.94 280 VAL A C 1
ATOM 2128 O O . VAL A 1 280 ? -3.197 -1.078 25.666 1.00 97.94 280 VAL A O 1
ATOM 2131 N N . ILE A 1 281 ? -1.422 -1.683 24.423 1.00 98.25 281 ILE A N 1
ATOM 2132 C CA . ILE A 1 281 ? -1.981 -2.884 23.805 1.00 98.25 281 ILE A CA 1
ATOM 2133 C C . ILE A 1 281 ? -1.528 -4.060 24.672 1.00 98.25 281 ILE A C 1
ATOM 2135 O O . ILE A 1 281 ? -0.332 -4.365 24.718 1.00 98.25 281 ILE A O 1
ATOM 2139 N N . GLN A 1 282 ? -2.462 -4.687 25.383 1.00 98.00 282 GLN A N 1
ATOM 2140 C CA . GLN A 1 282 ? -2.201 -5.870 26.195 1.00 98.00 282 GLN A CA 1
ATOM 2141 C C . GLN A 1 282 ? -2.493 -7.127 25.379 1.00 98.00 282 GLN A C 1
ATOM 2143 O O . GLN A 1 282 ? -3.636 -7.365 24.976 1.00 98.00 282 GLN A O 1
ATOM 2148 N N . LEU A 1 283 ? -1.450 -7.926 25.149 1.00 96.62 283 LEU A N 1
ATOM 2149 C CA . LEU A 1 283 ? -1.570 -9.158 24.383 1.00 96.62 283 LEU A CA 1
ATOM 2150 C C . LEU A 1 283 ? -2.326 -10.227 25.189 1.00 96.62 283 LEU A C 1
ATOM 2152 O O . LEU A 1 283 ? -2.182 -10.291 26.418 1.00 96.62 283 LEU A O 1
ATOM 2156 N N . PRO A 1 284 ? -3.083 -11.114 24.517 1.00 92.44 284 PRO A N 1
ATOM 2157 C CA . PRO A 1 284 ? -3.710 -12.258 25.166 1.00 92.44 284 PRO A CA 1
ATOM 2158 C C . PRO A 1 284 ? -2.691 -13.161 25.871 1.00 92.44 284 PRO A C 1
ATOM 2160 O O . PRO A 1 284 ? -1.484 -13.113 25.618 1.00 92.44 284 PRO A O 1
ATOM 2163 N N . ASN A 1 285 ? -3.188 -14.029 26.756 1.00 90.88 285 ASN A N 1
ATOM 2164 C CA . ASN A 1 285 ? -2.398 -15.105 27.367 1.00 90.88 285 ASN A CA 1
ATOM 2165 C C . ASN A 1 285 ? -1.135 -14.622 28.120 1.00 90.88 285 ASN A C 1
ATOM 2167 O O . ASN A 1 285 ? -0.149 -15.350 28.208 1.00 90.88 285 ASN A O 1
ATOM 2171 N N . ALA A 1 286 ? -1.167 -13.395 28.659 1.00 83.25 286 ALA A N 1
ATOM 2172 C CA . ALA A 1 286 ? -0.060 -12.753 29.379 1.00 83.25 286 ALA A CA 1
ATOM 2173 C C . ALA A 1 286 ? 1.259 -12.685 28.579 1.00 83.25 286 ALA A C 1
ATOM 2175 O O . ALA A 1 286 ? 2.349 -12.731 29.151 1.00 83.25 286 ALA A O 1
ATOM 2176 N N . ARG A 1 287 ? 1.166 -12.564 27.247 1.00 89.19 287 ARG A N 1
ATOM 2177 C CA . ARG A 1 287 ? 2.326 -12.547 26.339 1.00 89.19 287 ARG A CA 1
ATOM 2178 C C . ARG A 1 287 ? 3.109 -11.233 26.321 1.00 89.19 287 ARG A C 1
ATOM 2180 O O . ARG A 1 287 ? 4.178 -11.187 25.722 1.00 89.19 287 ARG A O 1
ATOM 2187 N N . GLY A 1 288 ? 2.621 -10.199 27.000 1.00 93.81 288 GLY A N 1
ATOM 2188 C CA . GLY A 1 288 ? 3.300 -8.915 27.137 1.00 93.81 288 GLY A CA 1
ATOM 2189 C C . GLY A 1 288 ? 2.389 -7.730 26.844 1.00 93.81 288 GLY A C 1
ATOM 2190 O O . GLY A 1 288 ? 1.185 -7.876 26.632 1.00 93.81 288 GLY A O 1
ATOM 2191 N N . GLU A 1 289 ? 2.983 -6.542 26.854 1.00 96.00 289 GLU A N 1
ATOM 2192 C CA . GLU A 1 289 ? 2.310 -5.276 26.572 1.00 96.00 289 GLU A CA 1
ATOM 2193 C C . GLU A 1 289 ? 3.201 -4.424 25.663 1.00 96.00 289 GLU A C 1
ATOM 2195 O O . GLU A 1 289 ? 4.430 -4.510 25.723 1.00 96.00 289 GLU A O 1
ATOM 2200 N N . GLN A 1 290 ? 2.590 -3.571 24.845 1.00 96.50 290 GLN A N 1
ATOM 2201 C CA . GLN A 1 290 ? 3.301 -2.527 24.107 1.00 96.50 290 GLN A CA 1
ATOM 2202 C C . GLN A 1 290 ? 2.529 -1.211 24.132 1.00 96.50 290 GLN A C 1
ATOM 2204 O O . GLN A 1 290 ? 1.305 -1.205 24.239 1.00 96.50 290 GLN A O 1
ATOM 2209 N N . LYS A 1 291 ? 3.221 -0.077 24.000 1.00 97.62 291 LYS A N 1
ATOM 2210 C CA . LYS A 1 291 ? 2.552 1.231 23.969 1.00 97.62 291 LYS A CA 1
ATOM 2211 C C . LYS A 1 291 ? 1.693 1.384 22.715 1.00 97.62 291 LYS A C 1
ATOM 2213 O O . LYS A 1 291 ? 2.166 1.136 21.602 1.00 97.62 291 LYS A O 1
ATOM 2218 N N . LEU A 1 292 ? 0.460 1.846 22.900 1.00 98.12 292 LEU A N 1
ATOM 2219 C CA . LEU A 1 292 ? -0.399 2.295 21.811 1.00 98.12 292 LEU A CA 1
ATOM 2220 C C . LEU A 1 292 ? 0.009 3.717 21.407 1.00 98.12 292 LEU A C 1
ATOM 2222 O O . LEU A 1 292 ? 0.253 4.570 22.261 1.00 98.12 292 LEU A O 1
ATOM 2226 N N . ASN A 1 293 ? 0.088 3.983 20.108 1.00 97.38 293 ASN A N 1
ATOM 2227 C CA . ASN A 1 293 ? 0.377 5.305 19.566 1.00 97.38 293 ASN A CA 1
ATOM 2228 C C . ASN A 1 293 ? -0.273 5.494 18.184 1.00 97.38 293 ASN A C 1
ATOM 2230 O O . ASN A 1 293 ? -0.819 4.561 17.595 1.00 97.38 293 ASN A O 1
ATOM 2234 N N . SER A 1 294 ? -0.179 6.709 17.642 1.00 96.44 294 SER A N 1
ATOM 2235 C CA . SER A 1 294 ? -0.776 7.082 16.351 1.00 96.44 294 SER A CA 1
ATOM 2236 C C . SER A 1 294 ? -0.212 6.334 15.134 1.00 96.44 294 SER A C 1
ATOM 2238 O O . SER A 1 294 ? -0.765 6.471 14.050 1.00 96.44 294 SER A O 1
ATOM 2240 N N . LEU A 1 295 ? 0.881 5.575 15.281 1.00 94.62 295 LEU A N 1
ATOM 2241 C CA . LEU A 1 295 ? 1.501 4.804 14.197 1.00 94.62 295 LEU A CA 1
ATOM 2242 C C . LEU A 1 295 ? 1.145 3.314 14.234 1.00 94.62 295 LEU A C 1
ATOM 2244 O O . LEU A 1 295 ? 1.389 2.625 13.248 1.00 94.62 295 LEU A O 1
ATOM 2248 N N . ASN A 1 296 ? 0.630 2.794 15.355 1.00 97.38 296 ASN A N 1
ATOM 2249 C CA . ASN A 1 296 ? 0.362 1.360 15.503 1.00 97.38 296 ASN A CA 1
ATOM 2250 C C . ASN A 1 296 ? -1.088 1.003 15.859 1.00 97.38 296 ASN A C 1
ATOM 2252 O O . ASN A 1 296 ? -1.405 -0.184 15.902 1.00 97.38 296 ASN A O 1
ATOM 2256 N N . PHE A 1 297 ? -1.969 1.984 16.079 1.00 97.94 297 PHE A N 1
ATOM 2257 C CA . PHE A 1 297 ? -3.361 1.728 16.468 1.00 97.94 297 PHE A CA 1
ATOM 2258 C C . PHE A 1 297 ? -4.177 0.961 15.412 1.00 97.94 297 PHE A C 1
ATOM 2260 O O . PHE A 1 297 ? -5.096 0.230 15.774 1.00 97.94 297 PHE A O 1
ATOM 2267 N N . ASP A 1 298 ? -3.826 1.088 14.129 1.00 97.50 298 ASP A N 1
ATOM 2268 C CA . ASP A 1 298 ? -4.457 0.404 12.994 1.00 97.50 29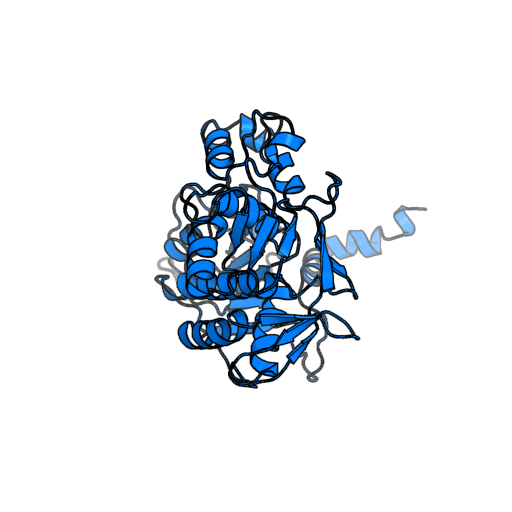8 ASP A CA 1
ATOM 2269 C C . ASP A 1 298 ? -3.508 -0.572 12.267 1.00 97.50 298 ASP A C 1
ATOM 2271 O O . ASP A 1 298 ? -3.789 -1.006 11.145 1.00 97.50 298 ASP A O 1
ATOM 2275 N N . LEU A 1 299 ? -2.405 -0.981 12.916 1.00 98.50 299 LEU A N 1
ATOM 2276 C CA . LEU A 1 299 ? -1.365 -1.847 12.333 1.00 98.50 299 LEU A CA 1
ATOM 2277 C C . LEU A 1 299 ? -1.910 -3.189 11.812 1.00 98.50 299 LEU A C 1
ATOM 2279 O O . LEU A 1 299 ? -1.391 -3.743 10.842 1.00 98.50 299 LEU A O 1
ATOM 2283 N N . CYS A 1 300 ? -2.990 -3.694 12.410 1.00 98.81 300 CYS A N 1
ATOM 2284 C CA . CYS A 1 300 ? -3.662 -4.921 11.984 1.00 98.81 300 CYS A CA 1
ATOM 2285 C C . CYS A 1 300 ? -4.221 -4.844 10.554 1.00 98.81 300 CYS A C 1
ATOM 2287 O O . CYS A 1 300 ? -4.228 -5.856 9.856 1.00 98.81 300 CYS A O 1
ATOM 2289 N N . LYS A 1 301 ? -4.596 -3.653 10.060 1.00 98.81 301 LYS A N 1
ATOM 2290 C CA . LYS A 1 301 ? -4.950 -3.458 8.641 1.00 98.81 301 LYS A CA 1
ATOM 2291 C C . LYS A 1 301 ? -3.754 -3.750 7.731 1.00 98.81 301 LYS A C 1
ATOM 2293 O O . LYS A 1 301 ? -3.913 -4.354 6.675 1.00 98.81 301 LYS A O 1
ATOM 2298 N N . THR A 1 302 ? -2.555 -3.333 8.133 1.00 98.69 302 THR A N 1
ATOM 2299 C CA . THR A 1 302 ? -1.320 -3.584 7.376 1.00 98.69 302 THR A CA 1
ATOM 2300 C C . THR A 1 302 ? -0.927 -5.058 7.425 1.00 98.69 302 THR A C 1
ATOM 2302 O O . THR A 1 302 ? -0.568 -5.616 6.396 1.00 98.69 302 THR A O 1
ATOM 2305 N N . MET A 1 303 ? -1.084 -5.730 8.571 1.00 98.81 303 MET A N 1
ATOM 2306 C CA . MET A 1 303 ? -0.921 -7.191 8.651 1.00 98.81 303 MET A CA 1
ATOM 2307 C C . MET A 1 303 ? -1.895 -7.916 7.707 1.00 98.81 303 MET A C 1
ATOM 2309 O O . MET A 1 303 ? -1.492 -8.822 6.978 1.00 98.81 303 MET A O 1
ATOM 2313 N N . ALA A 1 304 ? -3.159 -7.483 7.667 1.00 98.88 304 ALA A N 1
ATOM 2314 C CA . ALA A 1 304 ? -4.170 -8.030 6.766 1.00 98.88 304 ALA A CA 1
ATOM 2315 C C . ALA A 1 304 ? -3.839 -7.787 5.282 1.00 98.88 304 ALA A C 1
ATOM 2317 O O . ALA A 1 304 ? -3.994 -8.695 4.465 1.00 98.88 304 ALA A O 1
ATOM 2318 N N . LEU A 1 305 ? -3.319 -6.601 4.943 1.00 98.81 305 LEU A N 1
ATOM 2319 C CA . LEU A 1 305 ? -2.803 -6.296 3.606 1.00 98.81 305 LEU A CA 1
ATOM 2320 C C . LEU A 1 305 ? -1.649 -7.233 3.231 1.00 98.81 305 LEU A C 1
ATOM 2322 O O . LEU A 1 305 ? -1.654 -7.784 2.135 1.00 98.81 305 LEU A O 1
ATOM 2326 N N . THR A 1 306 ? -0.695 -7.463 4.137 1.00 98.75 306 THR A N 1
ATOM 2327 C CA . THR A 1 306 ? 0.424 -8.388 3.905 1.00 98.75 306 THR A CA 1
ATOM 2328 C C . THR A 1 306 ? -0.068 -9.812 3.642 1.00 98.75 306 THR A C 1
ATOM 2330 O O . THR A 1 306 ? 0.369 -10.433 2.675 1.00 98.75 306 THR A O 1
ATOM 2333 N N . VAL A 1 307 ? -1.014 -10.321 4.442 1.00 98.81 307 VAL A N 1
ATOM 2334 C CA . VAL A 1 307 ? -1.623 -11.648 4.226 1.00 98.81 307 VAL A CA 1
ATOM 2335 C C . VAL A 1 307 ? -2.296 -11.729 2.854 1.00 98.81 307 VAL A C 1
ATOM 2337 O O . VAL A 1 307 ? -2.088 -12.700 2.128 1.00 98.81 307 VAL A O 1
ATOM 2340 N N . SER A 1 308 ? -3.071 -10.711 2.475 1.00 98.75 308 SER A N 1
ATOM 2341 C CA . SER A 1 308 ? -3.738 -10.659 1.170 1.00 98.75 308 SER A CA 1
ATOM 2342 C C . SER A 1 308 ? -2.729 -10.636 0.008 1.00 98.75 308 SER A C 1
ATOM 2344 O O . SER A 1 308 ? -2.825 -11.458 -0.903 1.00 98.75 308 SER A O 1
ATOM 2346 N N . LEU A 1 309 ? -1.684 -9.801 0.079 1.00 98.56 309 LEU A N 1
ATOM 2347 C CA . LEU A 1 309 ? -0.614 -9.756 -0.927 1.00 98.56 309 LEU A CA 1
ATOM 2348 C C . LEU A 1 309 ? 0.082 -11.114 -1.102 1.00 98.56 309 LEU A C 1
ATOM 2350 O O . LEU A 1 309 ? 0.290 -11.556 -2.232 1.00 98.56 309 LEU A O 1
ATOM 2354 N N . LEU A 1 310 ? 0.424 -11.789 0.001 1.00 98.69 310 LEU A N 1
ATOM 2355 C CA . LEU A 1 310 ? 1.066 -13.105 -0.049 1.00 98.69 310 LEU A CA 1
ATOM 2356 C C . LEU A 1 310 ? 0.142 -14.171 -0.653 1.00 98.69 310 LEU A C 1
ATOM 2358 O O . LEU A 1 310 ? 0.607 -14.993 -1.440 1.00 98.69 310 LEU A O 1
ATOM 2362 N N . ARG A 1 311 ? -1.164 -14.130 -0.357 1.00 98.75 311 ARG A N 1
ATOM 2363 C CA . ARG A 1 311 ? -2.156 -15.031 -0.973 1.00 98.75 311 ARG A CA 1
ATOM 2364 C C . ARG A 1 311 ? -2.239 -14.841 -2.484 1.00 98.75 311 ARG A C 1
ATOM 2366 O O . ARG A 1 311 ? -2.228 -15.833 -3.206 1.00 98.75 311 ARG A O 1
ATOM 2373 N N . HIS A 1 312 ? -2.270 -13.597 -2.960 1.00 98.69 312 HIS A N 1
ATOM 2374 C CA . HIS A 1 312 ? -2.285 -13.301 -4.398 1.00 98.69 312 HIS A CA 1
ATOM 2375 C C . HIS A 1 312 ? -0.995 -13.738 -5.098 1.00 98.69 312 HIS A C 1
ATOM 2377 O O . HIS A 1 312 ? -1.061 -14.356 -6.157 1.00 98.69 312 HIS A O 1
ATOM 2383 N N . MET A 1 313 ? 0.171 -13.505 -4.484 1.00 98.56 313 MET A N 1
ATOM 2384 C CA . MET A 1 313 ? 1.451 -13.999 -5.011 1.00 98.56 313 MET A CA 1
ATOM 2385 C C . MET A 1 313 ? 1.510 -15.532 -5.063 1.00 98.56 313 MET A C 1
ATOM 2387 O O . MET A 1 313 ? 2.012 -16.088 -6.036 1.00 98.56 313 MET A O 1
ATOM 2391 N N . ALA A 1 314 ? 0.982 -16.222 -4.048 1.00 98.06 314 ALA A N 1
ATOM 2392 C CA . ALA A 1 314 ? 0.954 -17.684 -4.000 1.00 98.06 314 ALA A CA 1
ATOM 2393 C C . ALA A 1 314 ? -0.071 -18.305 -4.970 1.00 98.06 314 ALA A C 1
ATOM 2395 O O . ALA A 1 314 ? 0.124 -19.430 -5.426 1.00 98.06 314 ALA A O 1
ATOM 2396 N N . ALA A 1 315 ? -1.156 -17.594 -5.285 1.00 97.88 315 ALA A N 1
ATOM 2397 C CA . ALA A 1 315 ? -2.202 -18.060 -6.196 1.00 97.88 315 ALA A CA 1
ATOM 2398 C C . ALA A 1 315 ? -1.878 -17.842 -7.687 1.00 97.88 315 ALA A C 1
ATOM 2400 O O . ALA A 1 315 ? -2.572 -18.392 -8.543 1.00 97.88 315 ALA A O 1
ATOM 2401 N N . GLY A 1 316 ? -0.858 -17.036 -8.003 1.00 97.12 316 GLY A N 1
ATOM 2402 C CA . GLY A 1 316 ? -0.392 -16.829 -9.373 1.00 97.12 316 GLY A CA 1
ATOM 2403 C C . GLY A 1 316 ? 0.158 -18.112 -10.006 1.00 97.12 316 GLY A C 1
ATOM 2404 O O . GLY A 1 316 ? 0.656 -18.996 -9.313 1.00 97.12 316 GLY A O 1
ATOM 2405 N N . GLU A 1 317 ? 0.100 -18.199 -11.339 1.00 97.56 317 GLU A N 1
ATOM 2406 C CA . GLU A 1 317 ? 0.690 -19.313 -12.103 1.00 97.56 317 GLU A CA 1
ATOM 2407 C C . GLU A 1 317 ? 2.188 -19.482 -11.802 1.00 97.56 317 GLU A C 1
ATOM 2409 O O . GLU A 1 317 ? 2.681 -20.601 -11.669 1.00 97.56 317 GLU A O 1
ATOM 2414 N N . ASN A 1 318 ? 2.895 -18.361 -11.645 1.00 98.19 318 ASN A N 1
ATOM 2415 C CA . ASN A 1 318 ? 4.301 -18.304 -11.279 1.00 98.19 318 ASN A CA 1
ATOM 2416 C C . ASN A 1 318 ? 4.459 -17.687 -9.885 1.00 98.19 318 ASN A C 1
ATOM 2418 O O . ASN A 1 318 ? 4.005 -16.573 -9.633 1.00 98.19 318 ASN A O 1
ATOM 2422 N N . GLN A 1 319 ? 5.140 -18.391 -8.984 1.00 98.31 319 GLN A N 1
ATOM 2423 C CA . GLN A 1 319 ? 5.364 -17.929 -7.613 1.00 98.31 319 GLN A CA 1
ATOM 2424 C C . GLN A 1 319 ? 6.776 -17.348 -7.460 1.00 98.31 319 GLN A C 1
ATOM 2426 O O . GLN A 1 319 ? 7.723 -17.953 -7.976 1.00 98.31 319 GLN A O 1
ATOM 2431 N N . PRO A 1 320 ? 6.958 -16.237 -6.717 1.00 98.44 320 PRO A N 1
ATOM 2432 C CA . PRO A 1 320 ? 8.281 -15.709 -6.409 1.00 98.44 320 PRO A CA 1
ATOM 2433 C C . PRO A 1 320 ? 9.195 -16.768 -5.793 1.00 98.44 320 PRO A C 1
ATOM 2435 O O . PRO A 1 320 ? 8.823 -17.438 -4.832 1.00 98.44 320 PRO A O 1
ATOM 2438 N N . SER A 1 321 ? 10.421 -16.880 -6.306 1.00 97.88 321 SER A N 1
ATOM 2439 C CA . SER A 1 321 ? 11.417 -17.841 -5.801 1.00 97.88 321 SER A CA 1
ATOM 2440 C C . SER A 1 321 ? 11.736 -17.683 -4.309 1.00 97.88 321 SER A C 1
ATOM 2442 O O . SER A 1 321 ? 12.025 -18.668 -3.633 1.00 97.88 321 SER A O 1
ATOM 2444 N N . PHE A 1 322 ? 11.675 -16.457 -3.786 1.00 98.12 322 PHE A N 1
ATOM 2445 C CA . PHE A 1 322 ? 11.622 -16.169 -2.355 1.00 98.12 322 PHE A CA 1
ATOM 2446 C C . PHE A 1 322 ? 10.959 -14.811 -2.108 1.00 98.12 322 PHE A C 1
ATOM 2448 O O . PHE A 1 322 ? 10.899 -13.965 -3.005 1.00 98.12 322 PHE A O 1
ATOM 2455 N N . ILE A 1 323 ? 10.524 -14.586 -0.865 1.00 98.44 323 ILE A N 1
ATOM 2456 C CA . ILE A 1 323 ? 9.980 -13.308 -0.402 1.00 98.44 323 ILE A CA 1
ATOM 2457 C C . ILE A 1 323 ? 10.755 -12.853 0.837 1.00 98.44 323 ILE A C 1
ATOM 2459 O O . ILE A 1 323 ? 10.985 -13.640 1.757 1.00 98.44 323 ILE A O 1
ATOM 2463 N N . LYS A 1 324 ? 11.186 -11.588 0.860 1.00 97.94 324 LYS A N 1
ATOM 2464 C CA . LYS A 1 324 ? 11.908 -10.990 1.995 1.00 97.94 324 LYS A CA 1
ATOM 2465 C C . LYS A 1 324 ? 11.367 -9.615 2.354 1.00 97.94 324 LYS A C 1
ATOM 2467 O O . LYS A 1 324 ? 10.936 -8.872 1.481 1.00 97.94 324 LYS A O 1
ATOM 2472 N N . TRP A 1 325 ? 11.461 -9.268 3.633 1.00 98.25 325 TRP A N 1
ATOM 2473 C CA . TRP A 1 325 ? 11.181 -7.930 4.148 1.00 98.25 325 TRP A CA 1
ATOM 2474 C C . TRP A 1 325 ? 12.504 -7.253 4.459 1.00 98.25 325 TRP A C 1
ATOM 2476 O O . TRP A 1 325 ? 13.268 -7.770 5.269 1.00 98.25 325 TRP A O 1
ATOM 2486 N N . GLU A 1 326 ? 12.778 -6.124 3.812 1.00 96.00 326 GLU A N 1
ATOM 2487 C CA . GLU A 1 326 ? 14.074 -5.455 3.933 1.00 96.00 326 GLU A CA 1
ATOM 2488 C C . GLU A 1 326 ? 13.906 -3.944 4.068 1.00 96.00 326 GLU A C 1
ATOM 2490 O O . GLU A 1 326 ? 13.092 -3.312 3.392 1.00 96.00 326 GLU A O 1
ATOM 2495 N N . LYS A 1 327 ? 14.721 -3.348 4.941 1.00 90.56 327 LYS A N 1
ATOM 2496 C CA . LYS A 1 327 ? 14.854 -1.888 5.068 1.00 90.56 327 LYS A CA 1
ATOM 2497 C C . LYS A 1 327 ? 16.044 -1.370 4.268 1.00 90.56 327 LYS A C 1
ATOM 2499 O O . LYS A 1 327 ? 16.030 -0.257 3.747 1.00 90.56 327 LYS A O 1
ATOM 2504 N N . SER A 1 328 ? 17.097 -2.173 4.226 1.00 91.50 328 SER A N 1
ATOM 2505 C CA . SER A 1 328 ? 18.380 -1.845 3.632 1.00 91.50 328 SER A CA 1
ATOM 2506 C C . SER A 1 328 ? 19.041 -3.125 3.139 1.00 91.50 328 SER A C 1
ATOM 2508 O O . SER A 1 328 ? 18.728 -4.218 3.601 1.00 91.50 328 SER A O 1
ATOM 2510 N N . ILE A 1 329 ? 19.959 -2.989 2.187 1.00 93.62 329 ILE A N 1
ATOM 2511 C CA . ILE A 1 329 ? 20.719 -4.115 1.643 1.00 93.62 329 ILE A CA 1
ATOM 2512 C C . ILE A 1 329 ? 22.143 -4.022 2.174 1.00 93.62 329 ILE A C 1
ATOM 2514 O O . ILE A 1 329 ? 22.788 -2.977 2.050 1.00 93.62 329 ILE A O 1
ATOM 2518 N N . ALA A 1 330 ? 22.634 -5.105 2.777 1.00 93.56 330 ALA A N 1
ATOM 2519 C CA . ALA A 1 330 ? 24.009 -5.173 3.253 1.00 93.56 330 ALA A CA 1
ATOM 2520 C C . ALA A 1 330 ? 24.986 -4.993 2.079 1.00 93.56 330 ALA A C 1
ATOM 2522 O O . ALA A 1 330 ? 24.898 -5.687 1.066 1.00 93.56 330 ALA A O 1
ATOM 2523 N N . GLY A 1 331 ? 25.913 -4.044 2.215 1.00 92.88 331 GLY A N 1
ATOM 2524 C CA . GLY A 1 331 ? 26.997 -3.845 1.263 1.00 92.88 331 GLY A CA 1
ATOM 2525 C C . GLY A 1 331 ? 28.101 -4.901 1.407 1.00 92.88 331 GLY A C 1
ATOM 2526 O O . GLY A 1 331 ? 28.023 -5.768 2.281 1.00 92.88 331 GLY A O 1
ATOM 2527 N N . PRO A 1 332 ? 29.168 -4.804 0.595 1.00 93.75 332 PRO A N 1
ATOM 2528 C CA . PRO A 1 332 ? 30.272 -5.769 0.595 1.00 93.75 332 PRO A CA 1
ATOM 2529 C C . PRO A 1 332 ? 30.936 -5.968 1.968 1.00 93.75 332 PRO A C 1
ATOM 2531 O O . PRO A 1 332 ? 31.326 -7.081 2.305 1.00 93.75 332 PRO A O 1
ATOM 2534 N N . ASP A 1 333 ? 30.990 -4.913 2.786 1.00 94.31 333 ASP A N 1
ATOM 2535 C CA . ASP A 1 333 ? 31.588 -4.933 4.130 1.00 94.31 333 ASP A CA 1
ATOM 2536 C C . ASP A 1 333 ? 30.565 -5.250 5.243 1.00 94.31 333 ASP A C 1
ATOM 2538 O O . ASP A 1 333 ? 30.800 -4.985 6.423 1.00 94.31 333 ASP A O 1
ATOM 2542 N N . GLY A 1 334 ? 29.375 -5.738 4.878 1.00 92.62 334 GLY A N 1
ATOM 2543 C CA . GLY A 1 334 ? 28.268 -6.039 5.792 1.00 92.62 334 GLY A CA 1
ATOM 2544 C C . GLY A 1 334 ? 27.452 -4.824 6.252 1.00 92.62 334 GLY A C 1
ATOM 2545 O O . GLY A 1 334 ? 26.364 -4.995 6.797 1.00 92.62 334 GLY A O 1
ATOM 2546 N N . LYS A 1 335 ? 27.921 -3.591 6.014 1.00 94.31 335 LYS A N 1
ATOM 2547 C CA . LYS A 1 335 ? 27.168 -2.353 6.292 1.00 94.31 335 LYS A CA 1
ATOM 2548 C C . LYS A 1 335 ? 26.383 -1.894 5.060 1.00 94.31 335 LYS A C 1
ATOM 2550 O O . LYS A 1 335 ? 26.915 -1.990 3.954 1.00 94.31 335 LYS A O 1
ATOM 2555 N N . PRO A 1 336 ? 25.152 -1.376 5.214 1.00 94.81 336 PRO A N 1
ATOM 2556 C CA . PRO A 1 336 ? 24.392 -0.859 4.083 1.00 94.81 336 PRO A CA 1
ATOM 2557 C C . PRO A 1 336 ? 25.055 0.394 3.502 1.00 94.81 336 PRO A C 1
ATOM 2559 O O . PRO A 1 336 ? 25.519 1.258 4.246 1.00 94.81 336 PRO A O 1
ATOM 2562 N N . LEU A 1 337 ? 25.095 0.487 2.171 1.00 94.50 337 LEU A N 1
ATOM 2563 C CA . LEU A 1 337 ? 25.626 1.662 1.462 1.00 94.50 337 LEU A CA 1
ATOM 2564 C C . LEU A 1 337 ? 24.595 2.795 1.367 1.00 94.50 337 LEU A C 1
ATOM 2566 O O . LEU A 1 337 ? 24.963 3.966 1.350 1.00 94.50 337 LEU A O 1
ATOM 2570 N N . ALA A 1 338 ? 23.314 2.436 1.297 1.00 94.75 338 ALA A N 1
ATOM 2571 C CA . ALA A 1 338 ? 22.176 3.343 1.264 1.00 94.75 338 ALA A CA 1
ATOM 2572 C C . ALA A 1 338 ? 20.920 2.620 1.778 1.00 94.75 338 ALA A C 1
ATOM 2574 O O . ALA A 1 338 ? 20.879 1.386 1.826 1.00 94.75 338 ALA A O 1
ATOM 2575 N N . ASP A 1 339 ? 19.900 3.394 2.141 1.00 93.25 339 ASP A N 1
ATOM 2576 C CA . ASP A 1 339 ? 18.562 2.872 2.422 1.00 93.25 339 ASP A CA 1
ATOM 2577 C C . ASP A 1 339 ? 17.836 2.505 1.118 1.00 93.25 339 ASP A C 1
ATOM 2579 O O . ASP A 1 339 ? 18.110 3.075 0.056 1.00 93.25 339 ASP A O 1
ATOM 2583 N N . LEU A 1 340 ? 16.895 1.558 1.198 1.00 95.25 340 LEU A N 1
ATOM 2584 C CA . LEU A 1 340 ? 15.985 1.276 0.088 1.00 95.25 340 LEU A CA 1
ATOM 2585 C C . LEU A 1 340 ? 15.018 2.448 -0.134 1.00 95.25 340 LEU A C 1
ATOM 2587 O O . LEU A 1 340 ? 14.567 3.090 0.816 1.00 95.25 340 LEU A O 1
ATOM 2591 N N . GLY A 1 341 ? 14.699 2.701 -1.403 1.00 94.56 341 GLY A N 1
ATOM 2592 C CA . GLY A 1 341 ? 13.779 3.748 -1.834 1.00 94.56 341 GLY A CA 1
ATOM 2593 C C . GLY A 1 341 ? 14.155 4.340 -3.193 1.00 94.56 341 GLY A C 1
ATOM 2594 O O . GLY A 1 341 ? 15.158 3.979 -3.816 1.00 94.56 341 GLY A O 1
ATOM 2595 N N . TRP A 1 342 ? 13.343 5.285 -3.663 1.00 96.75 342 TRP A N 1
ATOM 2596 C CA . TRP A 1 342 ? 13.468 5.880 -4.999 1.00 96.75 342 TRP A CA 1
ATOM 2597 C C . TRP A 1 342 ? 14.716 6.758 -5.198 1.00 96.75 342 TRP A C 1
ATOM 2599 O O . TRP A 1 342 ? 15.113 7.013 -6.335 1.00 96.75 342 TRP A O 1
ATOM 2609 N N . GLN A 1 343 ? 15.354 7.230 -4.124 1.00 97.44 343 GLN A N 1
ATOM 2610 C CA . GLN A 1 343 ? 16.412 8.246 -4.168 1.00 97.44 343 GLN A CA 1
ATOM 2611 C C . GLN A 1 343 ? 17.641 7.759 -4.944 1.00 97.44 343 GLN A C 1
ATOM 2613 O O . GLN A 1 343 ? 18.143 8.460 -5.823 1.00 97.44 343 GLN A O 1
ATOM 2618 N N . VAL A 1 344 ? 18.101 6.536 -4.660 1.00 97.75 344 VAL A N 1
ATOM 2619 C CA . VAL A 1 344 ? 19.231 5.923 -5.377 1.00 97.75 344 VAL A CA 1
ATOM 2620 C C . VAL A 1 344 ? 18.862 5.674 -6.840 1.00 97.75 344 VAL A C 1
ATOM 2622 O O . VAL A 1 344 ? 19.677 5.928 -7.724 1.00 97.75 344 VAL A O 1
ATOM 2625 N N . GLY A 1 345 ? 17.621 5.255 -7.110 1.00 97.62 345 GLY A N 1
ATOM 2626 C CA . GLY A 1 345 ? 17.108 5.069 -8.469 1.00 97.62 345 GLY A CA 1
ATOM 2627 C C . GLY A 1 345 ? 17.140 6.356 -9.300 1.00 97.62 345 GLY A C 1
ATOM 2628 O O . GLY A 1 345 ? 17.601 6.331 -10.439 1.00 97.62 345 GLY A O 1
ATOM 2629 N N . VAL A 1 346 ? 16.741 7.493 -8.719 1.00 98.12 346 VAL A N 1
ATOM 2630 C CA . VAL A 1 346 ? 16.802 8.808 -9.387 1.00 98.12 346 VAL A CA 1
ATOM 2631 C C . VAL A 1 346 ? 18.240 9.219 -9.697 1.00 98.12 346 VAL A C 1
ATOM 2633 O O . VAL A 1 346 ? 18.513 9.689 -10.800 1.00 98.12 346 VAL A O 1
ATOM 2636 N N . ILE A 1 347 ? 19.174 9.010 -8.762 1.00 98.31 347 ILE A N 1
ATOM 2637 C CA . ILE A 1 347 ? 20.598 9.276 -9.012 1.00 98.31 347 ILE A CA 1
ATOM 2638 C C . ILE A 1 347 ? 21.084 8.415 -10.182 1.00 98.31 347 ILE A C 1
ATOM 2640 O O . ILE A 1 347 ? 21.639 8.950 -11.141 1.00 98.31 347 ILE A O 1
ATOM 2644 N N . LEU A 1 348 ? 20.843 7.100 -10.129 1.00 98.25 348 LEU A N 1
ATOM 2645 C CA . LEU A 1 348 ? 21.276 6.141 -11.149 1.00 98.25 348 LEU A CA 1
ATOM 2646 C C . LEU A 1 348 ? 20.712 6.464 -12.534 1.00 98.25 348 LEU A C 1
ATOM 2648 O O . LEU A 1 348 ? 21.472 6.463 -13.500 1.00 98.25 348 LEU A O 1
ATOM 2652 N N . HIS A 1 349 ? 19.429 6.813 -12.631 1.00 97.06 349 HIS A N 1
ATOM 2653 C CA . HIS A 1 349 ? 18.809 7.228 -13.890 1.00 97.06 349 HIS A CA 1
ATOM 2654 C C . HIS A 1 349 ? 19.584 8.360 -14.575 1.00 97.06 349 HIS A C 1
ATOM 2656 O O . HIS A 1 349 ? 19.719 8.339 -15.789 1.00 97.06 349 HIS A O 1
ATOM 2662 N N . HIS A 1 350 ? 20.151 9.314 -13.833 1.00 97.50 350 HIS A N 1
ATOM 2663 C CA . HIS A 1 350 ? 20.948 10.382 -14.438 1.00 97.50 350 HIS A CA 1
ATOM 2664 C C . HIS A 1 350 ? 22.410 9.982 -14.658 1.00 97.50 350 HIS A C 1
ATOM 2666 O O . HIS A 1 350 ? 22.929 10.119 -15.767 1.00 97.50 350 HIS A O 1
ATOM 2672 N N . VAL A 1 351 ? 23.091 9.467 -13.629 1.00 98.06 351 VAL A N 1
ATOM 2673 C CA . VAL A 1 351 ? 24.548 9.237 -13.695 1.00 98.06 351 VAL A CA 1
ATOM 2674 C C . VAL A 1 351 ? 24.935 8.075 -14.610 1.00 98.06 351 VAL A C 1
ATOM 2676 O O . VAL A 1 351 ? 26.073 8.006 -15.079 1.00 98.06 351 VAL A O 1
ATOM 2679 N N . LEU A 1 352 ? 24.008 7.153 -14.896 1.00 98.19 352 LEU A N 1
ATOM 2680 C CA . LEU A 1 352 ? 24.273 6.046 -15.809 1.00 98.19 352 LEU A CA 1
ATOM 2681 C C . LEU A 1 352 ? 24.317 6.496 -17.279 1.00 98.19 352 LEU A C 1
ATOM 2683 O O . LEU A 1 352 ? 24.964 5.819 -18.079 1.00 98.19 352 LEU A O 1
ATOM 2687 N N . PHE A 1 353 ? 23.733 7.629 -17.670 1.00 97.69 353 PHE A N 1
ATOM 2688 C CA . PHE A 1 353 ? 23.859 8.155 -19.036 1.00 97.69 353 PHE A CA 1
ATOM 2689 C C . PHE A 1 353 ? 25.126 9.005 -19.156 1.00 97.69 353 PHE A C 1
ATOM 2691 O O . PHE A 1 353 ? 25.082 10.228 -19.173 1.00 97.69 353 PHE A O 1
ATOM 2698 N N . THR A 1 354 ? 26.278 8.334 -19.224 1.00 97.81 354 THR A N 1
ATOM 2699 C CA . THR A 1 354 ? 27.610 8.920 -18.995 1.00 97.81 354 THR A CA 1
ATOM 2700 C C . THR A 1 354 ? 27.900 10.192 -19.793 1.00 97.81 354 THR A C 1
ATOM 2702 O O . THR A 1 354 ? 28.367 11.166 -19.212 1.00 97.81 354 THR A O 1
ATOM 2705 N N . GLU A 1 355 ? 27.618 10.218 -21.097 1.00 97.56 355 GLU A N 1
ATOM 2706 C CA . GLU A 1 355 ? 27.856 11.419 -21.910 1.00 97.56 355 GLU A CA 1
ATOM 2707 C C . GLU A 1 355 ? 26.898 12.569 -21.572 1.00 97.56 355 GLU A C 1
ATOM 2709 O O . GLU A 1 355 ? 27.304 13.727 -21.526 1.00 97.56 355 GLU A O 1
ATOM 2714 N N . GLU A 1 356 ? 25.621 12.263 -21.337 1.00 97.94 356 GLU A N 1
ATOM 2715 C CA . GLU A 1 356 ? 24.604 13.256 -20.979 1.00 97.94 356 GLU A CA 1
ATOM 2716 C C . GLU A 1 356 ? 24.888 13.846 -19.596 1.00 97.94 356 GLU A C 1
ATOM 2718 O O . GLU A 1 356 ? 24.884 15.065 -19.427 1.00 97.94 356 GLU A O 1
ATOM 2723 N N . TRP A 1 357 ? 25.229 12.991 -18.632 1.00 98.12 357 TRP A N 1
ATOM 2724 C CA . TRP A 1 357 ? 25.687 13.407 -17.314 1.00 98.12 357 TRP A CA 1
ATOM 2725 C C . TRP A 1 357 ? 26.959 14.251 -17.399 1.00 98.12 357 TRP A C 1
ATOM 2727 O O . TRP A 1 357 ? 27.033 15.297 -16.761 1.00 98.12 357 TRP A O 1
ATOM 2737 N N . GLY A 1 358 ? 27.930 13.838 -18.222 1.00 98.31 358 GLY A N 1
ATOM 2738 C CA . GLY A 1 358 ? 29.179 14.566 -18.435 1.00 98.31 358 GLY A CA 1
ATOM 2739 C C . GLY A 1 358 ? 28.948 16.013 -18.870 1.00 98.31 358 GLY A C 1
ATOM 2740 O O . GLY A 1 358 ? 29.442 16.949 -18.235 1.00 98.31 358 GLY A O 1
ATOM 2741 N N . ARG A 1 359 ? 28.104 16.188 -19.893 1.00 98.38 359 ARG A N 1
ATOM 2742 C CA . ARG A 1 359 ? 27.710 17.504 -20.408 1.00 98.38 359 ARG A CA 1
ATOM 2743 C C . ARG A 1 359 ? 26.949 18.331 -19.373 1.00 98.38 359 ARG A C 1
ATOM 2745 O O . ARG A 1 359 ? 27.301 19.479 -19.117 1.00 98.38 359 ARG A O 1
ATOM 2752 N N . ASN A 1 360 ? 25.925 17.756 -18.748 1.00 98.00 360 ASN A N 1
ATOM 2753 C CA . ASN A 1 360 ? 25.050 18.502 -17.842 1.00 98.00 360 ASN A CA 1
ATOM 2754 C C . ASN A 1 360 ? 25.755 18.886 -16.533 1.00 98.00 360 ASN A C 1
ATOM 2756 O O . ASN A 1 360 ? 25.678 20.033 -16.095 1.00 98.00 360 ASN A O 1
ATOM 2760 N N . ALA A 1 361 ? 26.445 17.936 -15.902 1.00 97.69 361 ALA A N 1
ATOM 2761 C CA . ALA A 1 361 ? 27.010 18.123 -14.571 1.00 97.69 361 ALA A CA 1
ATOM 2762 C C . ALA A 1 361 ? 28.378 18.819 -14.583 1.00 97.69 361 ALA A C 1
ATOM 2764 O O . ALA A 1 361 ? 28.675 19.556 -13.641 1.00 97.69 361 ALA A O 1
ATOM 2765 N N . TYR A 1 362 ? 29.209 18.595 -15.611 1.00 97.56 362 TYR A N 1
ATOM 2766 C CA . TYR A 1 362 ? 30.596 19.078 -15.623 1.00 97.56 362 TYR A CA 1
ATOM 2767 C C . TYR A 1 362 ? 30.882 20.131 -16.696 1.00 97.56 362 TYR A C 1
ATOM 2769 O O . TYR A 1 362 ? 31.598 21.083 -16.398 1.00 97.56 362 TYR A O 1
ATOM 2777 N N . GLU A 1 363 ? 30.342 20.000 -17.915 1.00 97.50 363 GLU A N 1
ATOM 2778 C CA . GLU A 1 363 ? 30.566 21.009 -18.967 1.00 97.50 363 GLU A CA 1
ATOM 2779 C C . GLU A 1 363 ? 29.707 22.260 -18.747 1.00 97.50 363 GLU A C 1
ATOM 2781 O O . GLU A 1 363 ? 30.232 23.372 -18.733 1.00 97.50 363 GLU A O 1
ATOM 2786 N N . ALA A 1 364 ? 28.398 22.088 -18.536 1.00 97.50 364 ALA A N 1
ATOM 2787 C CA . ALA A 1 364 ? 27.509 23.177 -18.137 1.00 97.50 364 ALA A CA 1
ATOM 2788 C C . ALA A 1 364 ? 27.704 23.507 -16.649 1.00 97.50 364 ALA A C 1
ATOM 2790 O O . ALA A 1 364 ? 28.092 24.623 -16.290 1.00 97.50 364 ALA A O 1
ATOM 2791 N N . GLY A 1 365 ? 27.473 22.509 -15.788 1.00 96.19 365 GLY A N 1
ATOM 2792 C CA . GLY A 1 365 ? 27.717 22.575 -14.351 1.00 96.19 365 GLY A CA 1
ATOM 2793 C C . GLY A 1 365 ? 27.079 23.785 -13.664 1.00 96.19 365 GLY A C 1
ATOM 2794 O O . GLY A 1 365 ? 26.110 24.378 -14.135 1.00 96.19 365 GLY A O 1
ATOM 2795 N N . TYR A 1 366 ? 27.640 24.176 -12.520 1.00 96.44 366 TYR A N 1
ATOM 2796 C CA . TYR A 1 366 ? 27.171 25.366 -11.803 1.00 96.44 366 TYR A CA 1
ATOM 2797 C C . TYR A 1 366 ? 27.477 26.668 -12.563 1.00 96.44 366 TYR A C 1
ATOM 2799 O O . TYR A 1 366 ? 26.796 27.668 -12.341 1.00 96.44 366 TYR A O 1
ATOM 2807 N N . SER A 1 367 ? 28.474 26.653 -13.456 1.00 97.00 367 SER A N 1
ATOM 2808 C CA . SER A 1 367 ? 28.915 27.812 -14.241 1.00 97.00 367 SER A CA 1
ATOM 2809 C C . SER A 1 367 ? 27.858 28.312 -15.224 1.00 97.00 367 SER A C 1
ATOM 2811 O O . SER A 1 367 ? 27.893 29.480 -15.584 1.00 97.00 367 SER A O 1
ATOM 2813 N N . HIS A 1 368 ? 26.897 27.472 -15.623 1.00 94.94 368 HIS A N 1
ATOM 2814 C CA . HIS A 1 368 ? 25.745 27.891 -16.428 1.00 94.94 368 HIS A CA 1
ATOM 2815 C C . HIS A 1 368 ? 24.865 28.952 -15.737 1.00 94.94 368 HIS A C 1
ATOM 2817 O O . HIS A 1 368 ? 24.133 29.669 -16.411 1.00 94.94 368 HIS A O 1
ATOM 2823 N N . ASN A 1 369 ? 24.925 29.045 -14.403 1.00 95.75 369 ASN A N 1
ATOM 2824 C CA . ASN A 1 369 ? 24.096 29.957 -13.608 1.00 95.75 369 ASN A CA 1
ATOM 2825 C C . ASN A 1 369 ? 24.783 31.297 -13.278 1.00 95.75 369 ASN A C 1
ATOM 2827 O O . ASN A 1 369 ? 24.213 32.086 -12.523 1.00 95.75 369 ASN A O 1
ATOM 2831 N N . LEU A 1 370 ? 26.014 31.512 -13.758 1.00 85.69 370 LEU A N 1
ATOM 2832 C CA . LEU A 1 370 ? 26.746 32.781 -13.650 1.00 85.69 370 LEU A CA 1
ATOM 2833 C C . LEU A 1 370 ? 26.373 33.697 -14.816 1.00 85.69 370 LEU A C 1
ATOM 2835 O O . LEU A 1 370 ? 26.227 34.913 -14.561 1.00 85.69 370 LEU A O 1
#